Protein AF-A0A7S2BY71-F1 (afdb_monomer)

Foldseek 3Di:
DDDPPPPPDDDQDCVLVVVLVVLVVVVVPDDLDDPVVLVVVLCCVVPVVVPLCVQWPDDPPDDDDPPTDGDPVVSVCSSVVSSVVSRVVSNCCSVVPVCVPPDVSVVVSLQSLQLSQHKDWDDPDLFWDKIFQRHHQDPDSPDDPVVSVVSVVCVVVVVTFASDPDRPDVDRMDIGTHDPVVRVD

Organism: NCBI:txid156173

Solvent-accessible surface area (backbone atoms only — not comparable to full-atom values): 10928 Å² total; per-residue (Å²): 135,83,76,82,72,76,79,70,80,75,82,79,67,64,63,50,57,55,50,53,51,51,54,50,52,55,56,72,70,59,65,81,64,60,65,66,63,48,52,52,50,42,47,41,46,36,65,74,64,46,54,56,60,75,24,42,77,60,62,95,90,56,79,85,56,98,83,58,61,62,41,66,69,52,43,48,49,51,53,53,48,44,49,50,51,52,51,48,52,45,41,49,47,36,59,68,45,44,41,70,74,77,52,53,67,66,59,54,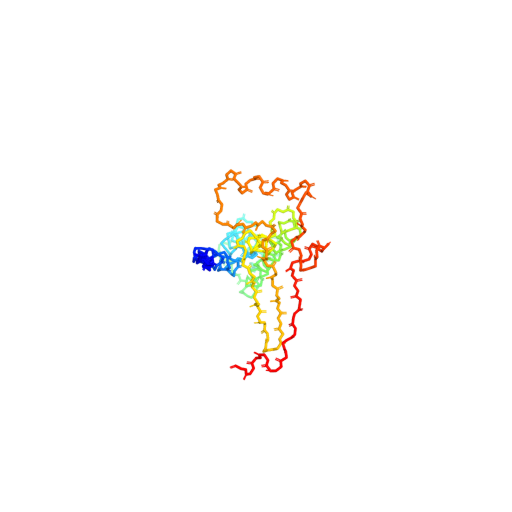50,49,53,47,24,19,57,52,50,41,65,47,80,47,68,83,47,96,44,34,33,40,36,39,49,4,55,45,78,55,98,68,56,95,62,56,71,73,53,48,52,53,52,52,50,39,52,74,73,59,79,50,72,42,55,15,91,48,74,88,31,79,57,35,74,41,83,43,74,55,55,66,79,74,70,78,108

Sequence (185 aa):
EDRDESKGELPVSVWRTIFVANEWVKLQESRTISTELNLIFVLFLLEGVDVIHQAALVPHGGEPGDEVPYHKVLRFALAAGLLLATSLAQWLFMWGFWQRYYRDRVWQFVDLLAVTNISCLLLEERYYGFYLHGRSVHDHADNDMAQLNKHLEKESEGTTARRGFTPDSHIQTYEVHLARKVRDK

Mean predicted aligned error: 8.94 Å

Secondary structure (DSSP, 8-state):
-------PPPPPPHHHHHHHHHHHHHHHT--SS-HHHHHHHHHIIIIIS-GGGGGB-PPTT----TTPPB-HHHHHHHHHHHHHHHHHHHHHHIIIIIIIII--HHHHHHHHHHHHT--EEEEEETTEEEEE----SSS-SS--HHHHHHHHHHHHTT-S--SSSSTT----EEEEE--HHHH--

pLDDT: mean 86.67, std 11.13, range [39.28, 95.88]

Structure (mmCIF, N/CA/C/O backbone):
data_AF-A0A7S2BY71-F1
#
_entry.id   AF-A0A7S2BY71-F1
#
loop_
_atom_site.group_PDB
_atom_site.id
_atom_site.type_symbol
_atom_site.label_atom_id
_atom_site.label_alt_id
_atom_site.label_comp_id
_atom_site.label_asym_id
_atom_site.label_entity_id
_atom_site.label_seq_id
_atom_site.pdbx_PDB_ins_code
_atom_site.Cartn_x
_atom_site.Cartn_y
_atom_site.Cartn_z
_atom_site.occupancy
_atom_site.B_iso_or_equiv
_atom_site.auth_seq_id
_atom_site.auth_comp_id
_atom_site.auth_asym_id
_atom_site.auth_atom_id
_atom_site.pdbx_PDB_model_num
ATOM 1 N N . GLU A 1 1 ? -37.548 2.216 48.753 1.00 39.28 1 GLU A N 1
ATOM 2 C CA . GLU A 1 1 ? -37.757 1.897 47.328 1.00 39.28 1 GLU A CA 1
ATOM 3 C C . GLU A 1 1 ? -36.638 2.556 46.545 1.00 39.28 1 GLU A C 1
ATOM 5 O O . GLU A 1 1 ? -36.784 3.681 46.079 1.00 39.28 1 GLU A O 1
ATOM 10 N N . ASP A 1 2 ? -35.489 1.886 46.504 1.00 41.69 2 ASP A N 1
ATOM 11 C CA . ASP A 1 2 ? -34.363 2.301 45.672 1.00 41.69 2 ASP A CA 1
ATOM 12 C C . ASP A 1 2 ? -34.696 1.908 44.234 1.00 41.69 2 ASP A C 1
ATOM 14 O O . ASP A 1 2 ? -34.911 0.734 43.932 1.00 41.69 2 ASP A O 1
ATOM 18 N N . ARG A 1 3 ? -34.845 2.907 43.362 1.00 46.62 3 ARG A N 1
ATOM 19 C CA . ARG A 1 3 ? -35.038 2.676 41.931 1.00 46.62 3 ARG A CA 1
ATOM 20 C C . ARG A 1 3 ? -33.702 2.232 41.359 1.00 46.62 3 ARG A C 1
ATOM 22 O O . ARG A 1 3 ? -32.766 3.024 41.315 1.00 46.62 3 ARG A O 1
ATOM 29 N N . ASP A 1 4 ? -33.653 0.986 40.904 1.00 49.03 4 ASP A N 1
ATOM 30 C CA . ASP A 1 4 ? -32.686 0.521 39.915 1.00 49.03 4 ASP A CA 1
ATOM 31 C C . ASP A 1 4 ? -32.795 1.422 38.674 1.00 49.03 4 ASP A C 1
ATOM 33 O O . ASP A 1 4 ? -33.627 1.215 37.788 1.00 49.03 4 ASP A O 1
ATOM 37 N N . GLU A 1 5 ? -31.971 2.467 38.615 1.00 53.53 5 GLU A N 1
ATOM 38 C CA . GLU A 1 5 ? -31.640 3.116 37.355 1.00 53.53 5 GLU A CA 1
ATOM 39 C C . GLU A 1 5 ? -30.855 2.093 36.536 1.00 53.53 5 GLU A C 1
ATOM 41 O O . GLU A 1 5 ? -29.653 1.899 36.724 1.00 53.53 5 GLU A O 1
ATOM 46 N N . SER A 1 6 ? -31.548 1.403 35.628 1.00 52.16 6 SER A N 1
ATOM 47 C CA . SER A 1 6 ? -30.904 0.656 34.557 1.00 52.16 6 SER A CA 1
ATOM 48 C C . SER A 1 6 ? -29.940 1.615 33.860 1.00 52.16 6 SER A C 1
ATOM 50 O O . SER A 1 6 ? -30.389 2.506 33.134 1.00 52.16 6 SER A O 1
ATOM 52 N N . LYS A 1 7 ? -28.633 1.485 34.126 1.00 52.88 7 LYS A N 1
ATOM 53 C CA . LYS A 1 7 ? -27.577 2.216 33.420 1.00 52.88 7 LYS A CA 1
ATOM 54 C C . LYS A 1 7 ? -27.734 1.908 31.936 1.00 52.88 7 LYS A C 1
ATOM 56 O O . LYS A 1 7 ? -27.267 0.875 31.467 1.00 52.88 7 LYS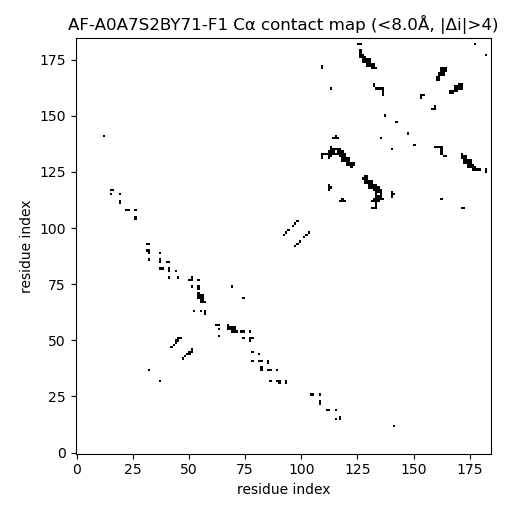 A O 1
ATOM 61 N N . GLY A 1 8 ? -28.460 2.765 31.224 1.00 57.72 8 GLY A N 1
ATOM 62 C CA . GLY A 1 8 ? -28.608 2.664 29.784 1.00 57.72 8 GLY A CA 1
ATOM 63 C C . GLY A 1 8 ? -27.217 2.745 29.179 1.00 57.72 8 GLY A C 1
ATOM 64 O O . GLY A 1 8 ? -26.473 3.681 29.475 1.00 57.72 8 GLY A O 1
ATOM 65 N N . GLU A 1 9 ? -26.842 1.739 28.394 1.00 64.31 9 GLU A N 1
ATOM 66 C CA . GLU A 1 9 ? -25.589 1.766 27.652 1.00 64.31 9 GLU A CA 1
ATOM 67 C C . GLU A 1 9 ? -25.573 3.038 26.797 1.00 64.31 9 GLU A C 1
ATOM 69 O O . GLU A 1 9 ? -26.481 3.283 25.997 1.00 64.31 9 GLU A O 1
ATOM 74 N N . LEU A 1 10 ? -24.573 3.894 27.022 1.00 70.19 10 LEU A N 1
ATOM 75 C CA . LEU A 1 10 ? -24.423 5.118 26.247 1.00 70.19 10 LEU A CA 1
ATOM 76 C C . LEU A 1 10 ? -24.218 4.745 24.769 1.00 70.19 10 LEU A C 1
ATOM 78 O O . LEU A 1 10 ? -23.474 3.805 24.472 1.00 70.19 10 LEU A O 1
ATOM 82 N N . PRO A 1 11 ? -24.856 5.463 23.831 1.00 76.94 11 PRO A N 1
ATOM 83 C CA . PRO A 1 11 ? -24.769 5.132 22.418 1.00 76.94 11 PRO A CA 1
ATOM 84 C C . PRO A 1 11 ? -23.323 5.237 21.916 1.00 76.94 11 PRO A C 1
ATOM 86 O O . PRO A 1 11 ? -22.607 6.199 22.195 1.00 76.94 11 PRO A O 1
ATOM 89 N N . VAL A 1 12 ? -22.900 4.236 21.145 1.00 79.56 12 VAL A N 1
ATOM 90 C CA . VAL A 1 12 ? -21.579 4.178 20.506 1.00 79.56 12 VAL A CA 1
ATOM 91 C C . VAL A 1 12 ? -21.455 5.315 19.486 1.00 79.56 12 VAL A C 1
ATOM 93 O O . VAL A 1 12 ? -22.309 5.479 18.616 1.00 79.56 12 VAL A O 1
ATOM 96 N N . SER A 1 13 ? -20.370 6.088 19.572 1.00 85.44 13 SER A N 1
ATOM 97 C CA . SER A 1 13 ? -20.074 7.174 18.633 1.00 85.44 13 SER A CA 1
ATOM 98 C C . SER A 1 13 ? -19.980 6.668 17.188 1.00 85.44 13 SER A C 1
ATOM 100 O O . SER A 1 13 ? -19.121 5.851 16.846 1.00 85.44 13 SER A O 1
ATOM 102 N N . VAL A 1 14 ? -20.835 7.204 16.310 1.00 90.31 14 VAL A N 1
ATOM 103 C CA . VAL A 1 14 ? -20.850 6.896 14.866 1.00 90.31 14 VAL A CA 1
ATOM 104 C C . VAL A 1 14 ? -19.532 7.293 14.190 1.00 90.31 14 VAL A C 1
ATOM 106 O O . VAL A 1 14 ? -19.104 6.649 13.230 1.00 90.31 14 VAL A O 1
ATOM 109 N N . TRP A 1 15 ? -18.841 8.308 14.722 1.00 90.56 15 TRP A N 1
ATOM 110 C CA . TRP A 1 15 ? -17.575 8.805 14.181 1.00 90.56 15 TRP A CA 1
ATOM 111 C C . TRP A 1 15 ? -16.493 7.736 14.105 1.00 90.56 15 TRP A C 1
ATOM 113 O O . TRP A 1 15 ? -15.740 7.717 13.135 1.00 90.56 15 TRP A O 1
ATOM 123 N N . ARG A 1 16 ? -16.459 6.805 15.064 1.00 92.06 16 ARG A N 1
ATOM 124 C CA . ARG A 1 16 ? -15.509 5.686 15.053 1.00 92.06 16 ARG A CA 1
ATOM 125 C C . ARG A 1 16 ? -15.686 4.824 13.805 1.00 92.06 16 ARG A C 1
ATOM 127 O O . ARG A 1 16 ? -14.711 4.493 13.138 1.00 92.06 16 ARG A O 1
ATOM 134 N N . THR A 1 17 ? -16.935 4.546 13.433 1.00 93.00 17 THR A N 1
ATOM 135 C CA . THR A 1 17 ? -17.259 3.750 12.239 1.00 93.00 17 THR A CA 1
ATOM 136 C C . THR A 1 17 ? -16.922 4.504 10.957 1.00 93.00 17 THR A C 1
ATOM 138 O O . THR A 1 17 ? -16.303 3.933 10.064 1.00 93.00 17 THR A O 1
ATOM 141 N N . ILE A 1 18 ? -17.275 5.792 10.869 1.00 94.81 18 ILE A N 1
ATOM 142 C CA . ILE A 1 18 ? -16.950 6.629 9.701 1.00 94.81 18 ILE A CA 1
ATOM 143 C C . ILE A 1 18 ? -15.431 6.723 9.510 1.00 94.81 18 ILE A C 1
ATOM 145 O O . ILE A 1 18 ? -14.939 6.620 8.387 1.00 94.81 18 ILE A O 1
ATOM 149 N N . PHE A 1 19 ? -14.681 6.885 10.600 1.00 93.75 19 PHE A N 1
ATOM 150 C CA . PHE A 1 19 ? -13.228 6.979 10.560 1.00 93.75 19 PHE A CA 1
ATOM 151 C C . PHE A 1 19 ? -12.579 5.674 10.090 1.00 93.75 19 PHE A C 1
ATOM 153 O O . PHE A 1 19 ? -11.778 5.693 9.157 1.00 93.75 19 PHE A O 1
ATOM 160 N N . VAL A 1 20 ? -12.986 4.536 10.662 1.00 95.00 20 VAL A N 1
ATOM 161 C CA . VAL A 1 20 ? -12.524 3.212 10.221 1.00 95.00 20 VAL A CA 1
ATOM 162 C C . VAL A 1 20 ? -12.878 2.961 8.756 1.00 95.00 20 VAL A C 1
ATOM 164 O O . VAL A 1 20 ? -12.034 2.489 7.999 1.00 95.00 20 VAL A O 1
ATOM 167 N N . ALA A 1 21 ? -14.090 3.316 8.322 1.00 94.88 21 ALA A N 1
ATOM 168 C CA . ALA A 1 21 ? -14.504 3.162 6.930 1.00 94.88 21 ALA A CA 1
ATOM 169 C C . ALA A 1 21 ? -13.646 4.008 5.973 1.00 94.88 21 ALA A C 1
ATOM 171 O O . ALA A 1 21 ? -13.266 3.537 4.904 1.00 94.88 21 ALA A O 1
ATOM 172 N N . ASN A 1 22 ? -13.294 5.234 6.363 1.00 95.38 22 ASN A N 1
ATOM 173 C CA . ASN A 1 22 ? -12.406 6.093 5.582 1.00 95.38 22 ASN A CA 1
ATOM 174 C C . ASN A 1 22 ? -10.995 5.495 5.452 1.00 95.38 22 ASN A C 1
ATOM 176 O O . ASN A 1 22 ? -10.443 5.431 4.356 1.00 95.38 22 ASN A O 1
ATOM 180 N N . GLU A 1 23 ? -10.415 5.015 6.554 1.00 94.88 23 GLU A N 1
ATOM 181 C CA . GLU A 1 23 ? -9.094 4.374 6.524 1.00 94.88 23 GLU A CA 1
ATOM 182 C C . GLU A 1 23 ? -9.104 3.060 5.737 1.00 94.88 23 GLU A C 1
ATOM 184 O O . GLU A 1 23 ? -8.143 2.750 5.032 1.00 94.88 23 GLU A O 1
ATOM 189 N N . TRP A 1 24 ? -10.222 2.334 5.757 1.00 94.00 24 TRP A N 1
ATOM 190 C CA . TRP A 1 24 ? -10.423 1.167 4.907 1.00 94.00 24 TRP A CA 1
ATOM 191 C C . TRP A 1 24 ? -10.409 1.523 3.413 1.00 94.00 24 TRP A C 1
ATOM 193 O O . TRP A 1 24 ? -9.706 0.879 2.636 1.00 94.00 24 TRP A O 1
ATOM 203 N N . VAL A 1 25 ? -11.109 2.585 3.000 1.00 94.25 25 VAL A N 1
ATOM 204 C CA . VAL A 1 25 ? -11.079 3.064 1.604 1.00 94.25 25 VAL A CA 1
ATOM 205 C C . VAL A 1 25 ? -9.658 3.460 1.191 1.00 94.25 25 VAL A C 1
ATOM 207 O O . VAL A 1 25 ? -9.174 3.028 0.146 1.00 94.25 25 VAL A O 1
ATOM 210 N N . LYS A 1 26 ? -8.928 4.188 2.045 1.00 93.12 26 LYS A N 1
ATOM 211 C CA . LYS A 1 26 ? -7.520 4.545 1.786 1.00 93.12 26 LYS A CA 1
ATOM 212 C C . LYS A 1 26 ? -6.607 3.325 1.665 1.00 93.12 26 LYS A C 1
ATOM 214 O O . LYS A 1 26 ? -5.613 3.368 0.932 1.00 93.12 26 LYS A O 1
ATOM 219 N N . LEU A 1 27 ? -6.901 2.252 2.400 1.00 91.75 27 LEU A N 1
ATOM 220 C CA . LEU A 1 27 ? -6.176 0.992 2.290 1.00 91.75 27 LEU A CA 1
ATOM 221 C C . LEU A 1 27 ? -6.453 0.319 0.938 1.00 91.75 27 LEU A C 1
ATOM 223 O O . LEU A 1 27 ? -5.508 -0.131 0.294 1.00 91.75 27 LEU A O 1
ATOM 227 N N . GLN A 1 28 ? -7.702 0.321 0.463 1.00 90.38 28 GLN A N 1
ATOM 228 C CA . GLN A 1 28 ? -8.068 -0.226 -0.851 1.00 90.38 28 GLN A CA 1
ATOM 229 C C . GLN A 1 28 ? -7.443 0.548 -2.017 1.00 90.38 28 GLN A C 1
ATOM 231 O O . GLN A 1 28 ? -6.988 -0.050 -2.989 1.00 90.38 28 GLN A O 1
ATOM 236 N N . GLU A 1 29 ? -7.372 1.874 -1.916 1.00 88.88 29 GLU A N 1
ATOM 237 C CA . GLU A 1 29 ? -6.758 2.728 -2.940 1.00 88.88 29 GLU A CA 1
ATOM 238 C C . GLU A 1 29 ? -5.223 2.716 -2.896 1.00 88.88 29 GLU A C 1
ATOM 240 O O . GLU A 1 29 ? -4.553 3.301 -3.754 1.00 88.88 29 GLU A O 1
ATOM 245 N N . SER A 1 30 ? -4.630 2.045 -1.904 1.00 86.19 30 SER A N 1
ATOM 246 C CA . SER A 1 30 ? -3.184 1.990 -1.777 1.00 86.19 30 SER A CA 1
ATOM 247 C C . SER A 1 30 ? -2.545 1.175 -2.898 1.00 86.19 30 SER A C 1
ATOM 249 O O . SER A 1 30 ? -2.729 -0.032 -3.024 1.00 86.19 30 SER A O 1
ATOM 251 N N . ARG A 1 31 ? -1.732 1.847 -3.714 1.00 85.94 31 ARG A N 1
ATOM 252 C CA . ARG A 1 31 ? -0.923 1.199 -4.748 1.00 85.94 31 ARG A CA 1
ATOM 253 C C . ARG A 1 31 ? 0.506 1.016 -4.263 1.00 85.94 31 ARG A C 1
ATOM 255 O O . ARG A 1 31 ? 1.095 1.923 -3.674 1.00 85.94 31 ARG A O 1
ATOM 262 N N . THR A 1 32 ? 1.078 -0.150 -4.549 1.00 84.62 32 THR A N 1
ATOM 263 C CA . THR A 1 32 ? 2.509 -0.408 -4.337 1.00 84.62 32 THR A CA 1
ATOM 264 C C . THR A 1 32 ? 3.353 0.362 -5.350 1.00 84.62 32 THR A C 1
ATOM 266 O O . THR A 1 32 ? 4.410 0.875 -5.006 1.00 84.62 32 THR A O 1
ATOM 269 N N . ILE A 1 33 ? 2.871 0.482 -6.588 1.00 87.31 33 ILE A N 1
ATOM 270 C CA . ILE A 1 33 ? 3.569 1.134 -7.698 1.00 87.31 33 ILE A CA 1
ATOM 271 C C . ILE A 1 33 ? 2.872 2.469 -7.991 1.00 87.31 33 ILE A C 1
ATOM 273 O O . ILE A 1 33 ? 1.672 2.495 -8.263 1.00 87.31 33 ILE A O 1
ATOM 277 N N . SER A 1 34 ? 3.617 3.575 -7.939 1.00 91.19 34 SER A N 1
ATOM 278 C CA . SER A 1 34 ? 3.161 4.878 -8.449 1.00 91.19 34 SER A CA 1
ATOM 279 C C . SER A 1 34 ? 3.343 4.903 -9.958 1.00 91.19 34 SER A C 1
ATOM 281 O O . SER A 1 34 ? 4.464 4.794 -10.455 1.00 91.19 34 SER A O 1
ATOM 283 N N . THR A 1 35 ? 2.232 5.043 -10.677 1.00 90.75 35 THR A N 1
ATOM 284 C CA . THR A 1 35 ? 2.213 5.062 -12.141 1.00 90.75 35 THR A CA 1
ATOM 285 C C . THR A 1 35 ? 2.926 6.296 -12.688 1.00 90.75 35 THR A C 1
ATOM 287 O O . THR A 1 35 ? 3.651 6.202 -13.670 1.00 90.75 35 THR A O 1
ATOM 290 N N . GLU A 1 36 ? 2.776 7.441 -12.029 1.00 93.62 36 GLU A N 1
ATOM 291 C CA . GLU A 1 36 ? 3.340 8.721 -12.451 1.00 93.62 36 GLU A CA 1
ATOM 292 C C . GLU A 1 36 ? 4.870 8.682 -12.420 1.00 93.62 36 GLU A C 1
ATOM 294 O O . GLU A 1 36 ? 5.521 8.980 -13.421 1.00 93.62 36 GLU A O 1
ATOM 299 N N . LEU A 1 37 ? 5.447 8.244 -11.294 1.00 91.75 37 LEU A N 1
ATOM 300 C CA . LEU A 1 37 ? 6.899 8.122 -11.153 1.00 91.75 37 LEU A CA 1
ATOM 301 C C . LEU A 1 37 ? 7.469 7.080 -12.110 1.00 91.75 37 LEU A C 1
ATOM 303 O O . LEU A 1 37 ? 8.538 7.287 -12.681 1.00 91.75 37 LEU A O 1
ATOM 307 N N . ASN A 1 38 ? 6.743 5.980 -12.306 1.00 94.50 38 ASN A N 1
ATOM 308 C CA . ASN A 1 38 ? 7.168 4.929 -13.211 1.00 94.50 38 ASN A CA 1
ATOM 309 C C . ASN A 1 38 ? 7.253 5.432 -14.660 1.00 94.50 38 ASN A C 1
ATOM 311 O O . ASN A 1 38 ? 8.276 5.243 -15.314 1.00 94.50 38 ASN A O 1
ATOM 315 N N . LEU A 1 39 ? 6.226 6.148 -15.130 1.00 94.62 39 LEU A N 1
ATOM 316 C CA . LEU A 1 39 ? 6.198 6.723 -16.476 1.00 94.62 39 LEU A CA 1
ATOM 317 C C . LEU A 1 39 ? 7.283 7.784 -16.681 1.00 94.62 39 LEU A C 1
ATOM 319 O O . LEU A 1 39 ? 7.953 7.764 -17.712 1.00 94.62 39 LEU A O 1
ATOM 323 N N . ILE A 1 40 ? 7.497 8.674 -15.705 1.00 95.88 40 ILE A N 1
ATOM 324 C CA . ILE A 1 40 ? 8.572 9.679 -15.767 1.00 95.88 40 ILE A CA 1
ATOM 325 C C . ILE A 1 40 ? 9.937 8.992 -15.870 1.00 95.88 40 ILE A C 1
ATOM 327 O O . ILE A 1 40 ? 10.766 9.383 -16.689 1.00 95.88 40 ILE A O 1
ATOM 331 N N . PHE A 1 41 ? 10.167 7.945 -15.076 1.00 95.00 41 PHE A N 1
ATOM 332 C CA . PHE A 1 41 ? 11.437 7.229 -15.078 1.00 95.00 41 PHE A CA 1
ATOM 333 C C . PHE A 1 41 ? 11.665 6.444 -16.377 1.00 95.00 41 PHE A C 1
ATOM 335 O O . PHE A 1 41 ? 12.765 6.458 -16.921 1.00 95.00 41 PHE A O 1
ATOM 342 N N . VAL A 1 42 ? 10.625 5.812 -16.929 1.00 95.50 42 VAL A N 1
ATOM 343 C CA . VAL A 1 42 ? 10.702 5.141 -18.238 1.00 95.50 42 VAL A CA 1
ATOM 344 C C . VAL A 1 42 ? 10.979 6.142 -19.356 1.00 95.50 42 VAL A C 1
ATOM 346 O O . VAL A 1 42 ? 11.817 5.867 -20.211 1.00 95.50 42 VAL A O 1
ATOM 349 N N . LEU A 1 43 ? 10.328 7.308 -19.340 1.00 94.69 43 LEU A N 1
ATOM 350 C CA . LEU A 1 43 ? 10.590 8.374 -20.306 1.00 94.69 43 LEU A CA 1
ATOM 351 C C . LEU A 1 43 ? 12.036 8.872 -20.204 1.00 94.69 43 LEU A C 1
ATOM 353 O O . LEU A 1 43 ? 12.703 9.017 -21.223 1.00 94.69 43 LEU A O 1
ATOM 357 N N . PHE A 1 44 ? 12.539 9.066 -18.982 1.00 95.56 44 PHE A N 1
ATOM 358 C CA . PHE A 1 44 ? 13.934 9.427 -18.743 1.00 95.56 44 PHE A CA 1
ATOM 359 C C . PHE A 1 44 ? 14.909 8.377 -19.291 1.00 95.56 44 PHE A C 1
ATOM 361 O O . PHE A 1 44 ? 15.896 8.740 -19.915 1.00 95.56 44 PHE A O 1
ATOM 368 N N . LEU A 1 45 ? 14.641 7.081 -19.114 1.00 94.75 45 LEU A N 1
ATOM 369 C CA . LEU A 1 45 ? 15.506 6.032 -19.663 1.00 94.75 45 LEU A CA 1
ATOM 370 C C . LEU A 1 45 ? 15.438 5.951 -21.192 1.00 94.75 45 LEU A C 1
ATOM 372 O O . LEU A 1 45 ? 16.454 5.717 -21.838 1.00 94.75 45 LEU A O 1
ATOM 376 N N . LEU A 1 46 ? 14.252 6.122 -21.776 1.00 91.94 46 LEU A N 1
ATOM 377 C CA . LEU A 1 46 ? 14.079 6.048 -23.225 1.00 91.94 46 LEU A CA 1
ATOM 378 C C . LEU A 1 46 ? 14.727 7.231 -23.944 1.00 91.94 46 LEU A C 1
ATOM 380 O O . LEU A 1 46 ? 15.470 7.000 -24.894 1.00 91.94 46 LEU A O 1
ATOM 384 N N . GLU A 1 47 ? 14.446 8.452 -23.487 1.00 90.31 47 GLU A N 1
ATOM 385 C CA . GLU A 1 47 ? 14.852 9.695 -24.152 1.00 90.31 47 GLU A CA 1
ATOM 386 C C . GLU A 1 47 ? 16.076 10.337 -23.492 1.00 90.31 47 GLU A C 1
ATOM 388 O O . GLU A 1 47 ? 16.996 10.763 -24.166 1.00 90.31 47 GLU A O 1
ATOM 393 N N . GLY A 1 48 ? 16.131 10.386 -22.161 1.00 91.00 48 GLY A N 1
ATOM 394 C CA . GLY A 1 48 ? 17.247 11.017 -21.445 1.00 91.00 48 GLY A CA 1
ATOM 395 C C . GLY A 1 48 ? 18.548 10.206 -21.463 1.00 91.00 48 GLY A C 1
ATOM 396 O O . GLY A 1 48 ? 19.620 10.784 -21.313 1.00 91.00 48 GLY A O 1
ATOM 397 N N . VAL A 1 49 ? 18.462 8.880 -21.627 1.00 92.06 49 VAL A N 1
ATOM 398 C CA . VAL A 1 49 ? 19.616 7.961 -21.762 1.00 92.06 49 VAL A CA 1
ATOM 399 C C . VAL A 1 49 ? 19.716 7.399 -23.187 1.00 92.06 49 VAL A C 1
ATOM 401 O O . VAL A 1 49 ? 20.531 6.521 -23.459 1.00 92.06 49 VAL A O 1
ATOM 404 N N . ASP A 1 50 ? 18.878 7.880 -24.109 1.00 88.56 50 ASP A N 1
ATOM 405 C CA . ASP A 1 50 ? 18.908 7.507 -25.524 1.00 88.56 50 ASP A CA 1
ATOM 406 C C . ASP A 1 50 ? 18.731 6.003 -25.810 1.00 88.56 50 ASP A C 1
ATOM 408 O O . ASP A 1 50 ? 19.084 5.517 -26.888 1.00 88.56 50 ASP A O 1
ATOM 412 N N . VAL A 1 51 ? 18.132 5.230 -24.893 1.00 88.31 51 VAL A N 1
ATOM 413 C CA . VAL A 1 51 ? 17.918 3.781 -25.092 1.00 88.31 51 VAL A CA 1
ATOM 414 C C . VAL A 1 51 ? 17.016 3.509 -26.299 1.00 88.31 51 VAL A C 1
ATOM 416 O O . VAL A 1 51 ? 17.120 2.458 -26.934 1.00 88.31 51 VAL A O 1
ATOM 419 N N . ILE A 1 52 ? 16.170 4.470 -26.676 1.00 86.62 52 ILE A N 1
ATOM 420 C CA . ILE A 1 52 ? 15.338 4.384 -27.877 1.00 86.62 52 ILE A CA 1
ATOM 421 C C . ILE A 1 52 ? 16.158 4.228 -29.171 1.00 86.62 52 ILE A C 1
ATOM 423 O O . ILE A 1 52 ? 15.718 3.525 -30.086 1.00 86.62 52 ILE A O 1
ATOM 427 N N . HIS A 1 53 ? 17.374 4.785 -29.224 1.00 85.75 53 HIS A N 1
ATOM 428 C CA . HIS A 1 53 ? 18.268 4.715 -30.382 1.00 85.75 53 HIS A CA 1
ATOM 429 C C . HIS A 1 53 ? 18.783 3.297 -30.661 1.00 85.75 53 HIS A C 1
ATOM 431 O O . HIS A 1 53 ? 19.137 2.983 -31.794 1.00 85.75 53 HIS A O 1
ATOM 437 N N . GLN A 1 54 ? 18.712 2.385 -29.684 1.00 85.06 54 GLN A N 1
ATOM 438 C CA . GLN A 1 54 ? 19.041 0.965 -29.881 1.00 85.06 54 GLN A CA 1
ATOM 439 C C . GLN A 1 54 ? 18.069 0.249 -30.834 1.00 85.06 54 GLN A C 1
ATOM 441 O O . GLN A 1 54 ? 18.374 -0.827 -31.342 1.00 85.06 54 GLN A O 1
ATOM 446 N N . ALA A 1 55 ? 16.889 0.825 -31.088 1.00 86.44 55 ALA A N 1
ATOM 447 C CA . ALA A 1 55 ? 15.953 0.312 -32.085 1.00 86.44 55 ALA A CA 1
ATOM 448 C C . ALA A 1 55 ? 16.185 0.874 -33.500 1.00 86.44 55 ALA A C 1
ATOM 450 O O . ALA A 1 55 ? 15.421 0.529 -34.410 1.00 86.44 55 ALA A O 1
ATOM 451 N N . ALA A 1 56 ? 17.166 1.762 -33.692 1.00 85.06 56 ALA A N 1
ATOM 452 C CA . ALA A 1 56 ? 17.481 2.326 -34.998 1.00 85.06 56 ALA A CA 1
ATOM 453 C C . ALA A 1 56 ? 18.112 1.257 -35.903 1.00 85.06 56 ALA A C 1
ATOM 455 O O . ALA A 1 56 ? 18.936 0.452 -35.470 1.00 85.06 56 ALA A O 1
ATOM 456 N N . LEU A 1 57 ? 17.724 1.239 -37.178 1.00 81.81 57 LEU A N 1
ATOM 457 C CA . LEU A 1 57 ? 18.256 0.303 -38.171 1.00 81.81 57 LEU A CA 1
ATOM 458 C C . LEU A 1 57 ? 19.617 0.785 -38.706 1.00 81.81 57 LEU A C 1
ATOM 460 O O . LEU A 1 57 ? 19.766 1.031 -39.901 1.00 81.81 57 LEU A O 1
ATOM 464 N N . VAL A 1 58 ? 20.601 0.947 -37.816 1.00 78.06 58 VAL A N 1
ATOM 465 C CA . VAL A 1 58 ? 21.957 1.399 -38.166 1.00 78.06 58 VAL A CA 1
ATOM 466 C C . VAL A 1 58 ? 22.933 0.214 -38.152 1.00 78.06 58 VAL A C 1
ATOM 468 O O . VAL A 1 58 ? 22.877 -0.614 -37.239 1.00 78.06 58 VAL A O 1
ATOM 471 N N . PRO A 1 59 ? 23.845 0.097 -39.137 1.00 70.56 59 PRO A N 1
ATOM 472 C CA . PRO A 1 59 ? 24.952 -0.855 -39.079 1.00 70.56 59 PRO A CA 1
ATOM 473 C C . PRO A 1 59 ? 25.853 -0.595 -37.863 1.00 70.56 59 PRO A C 1
ATOM 475 O O . PRO A 1 59 ? 26.022 0.547 -37.440 1.00 70.56 59 PRO A O 1
ATOM 478 N N . HIS A 1 60 ? 26.471 -1.642 -37.313 1.00 62.53 60 HIS A N 1
ATOM 479 C CA . HIS A 1 60 ? 27.330 -1.520 -36.132 1.00 62.53 60 HIS A CA 1
ATOM 480 C C . HIS A 1 60 ? 28.445 -0.475 -36.346 1.00 62.53 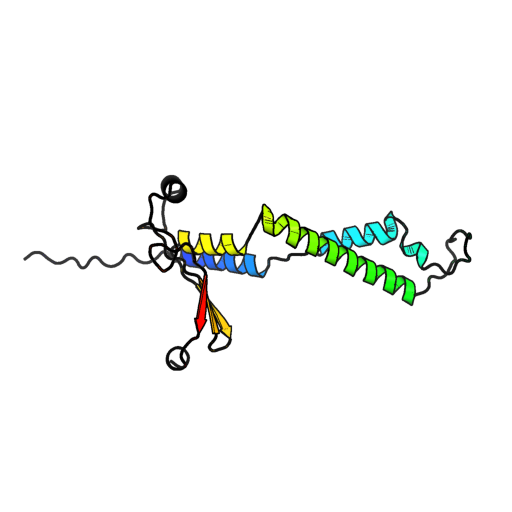60 HIS A C 1
ATOM 482 O O . HIS A 1 60 ? 29.266 -0.629 -37.250 1.00 62.53 60 HIS A O 1
ATOM 488 N N . GLY A 1 61 ? 28.461 0.579 -35.520 1.00 63.25 61 GLY A N 1
ATOM 489 C CA . GLY A 1 61 ? 29.429 1.681 -35.595 1.00 63.25 61 GLY A CA 1
ATOM 490 C C . GLY A 1 61 ? 28.994 2.905 -36.415 1.00 63.25 61 GLY A C 1
ATOM 491 O O . GLY A 1 61 ? 29.770 3.850 -36.511 1.00 63.25 61 GLY A O 1
ATOM 492 N N . GLY A 1 62 ? 27.789 2.914 -36.996 1.00 64.38 62 GLY A N 1
ATOM 493 C CA . GLY A 1 62 ? 27.199 4.121 -37.584 1.00 64.38 62 GLY A CA 1
ATOM 494 C C . GLY A 1 62 ? 26.471 4.969 -36.539 1.00 64.38 62 GLY A C 1
ATOM 495 O O . GLY A 1 62 ? 25.861 4.428 -35.617 1.00 64.38 62 GLY A O 1
ATOM 496 N N . GLU A 1 63 ? 26.510 6.292 -36.687 1.00 64.19 63 GLU A N 1
ATOM 497 C CA . GLU A 1 63 ? 25.692 7.191 -35.869 1.00 64.19 63 GLU A CA 1
ATOM 498 C C . GLU A 1 63 ? 24.251 7.229 -36.409 1.00 64.19 63 GLU A C 1
ATOM 500 O O . GLU A 1 63 ? 24.054 7.333 -37.627 1.00 64.19 63 GLU A O 1
ATOM 505 N N . PRO A 1 64 ? 23.226 7.118 -35.546 1.00 63.16 64 PRO A N 1
ATOM 506 C CA . PRO A 1 64 ? 21.843 7.304 -35.959 1.00 63.16 64 PRO A CA 1
ATOM 507 C C . PRO A 1 64 ? 21.624 8.773 -36.345 1.00 63.16 64 PRO A C 1
ATOM 509 O O . PRO A 1 64 ? 21.572 9.646 -35.488 1.00 63.16 64 PRO A O 1
ATOM 512 N N . GLY A 1 65 ? 21.525 9.052 -37.645 1.00 64.56 65 GLY A N 1
ATOM 513 C CA . GLY A 1 65 ? 21.063 10.350 -38.143 1.00 64.56 65 GLY A CA 1
ATOM 514 C C . GLY A 1 65 ? 19.536 10.486 -38.072 1.00 64.56 65 GLY A C 1
ATOM 515 O O . GLY A 1 65 ? 18.824 9.486 -37.967 1.00 64.56 65 GLY A O 1
ATOM 516 N N . ASP A 1 66 ? 19.032 11.716 -38.216 1.00 62.34 66 ASP A N 1
ATOM 517 C CA . ASP A 1 66 ? 17.594 12.056 -38.156 1.00 62.34 66 ASP A CA 1
ATOM 518 C C . ASP A 1 66 ? 16.709 11.291 -39.167 1.00 62.34 66 ASP A C 1
ATOM 520 O O . ASP A 1 66 ? 15.500 11.167 -38.975 1.00 62.34 66 ASP A O 1
ATOM 524 N N . GLU A 1 67 ? 17.287 10.742 -40.240 1.00 69.44 67 GLU A N 1
ATOM 525 C CA . GLU A 1 67 ? 16.551 10.042 -41.305 1.00 69.44 67 GLU A CA 1
ATOM 526 C C . GLU A 1 67 ? 16.504 8.511 -41.145 1.00 69.44 67 GLU A C 1
ATOM 528 O O . GLU A 1 67 ? 15.959 7.812 -42.005 1.00 69.44 67 GLU A O 1
ATOM 533 N N . VAL A 1 68 ? 17.060 7.948 -40.066 1.00 73.81 68 VAL A N 1
ATOM 534 C CA . VAL A 1 68 ? 17.112 6.488 -39.910 1.00 73.81 68 VAL A CA 1
ATOM 535 C C . VAL A 1 68 ? 15.770 5.933 -39.406 1.00 73.81 68 VAL A C 1
ATOM 537 O O . VAL A 1 68 ? 15.299 6.303 -38.328 1.00 73.81 68 VAL A O 1
ATOM 540 N N . PRO A 1 69 ? 15.148 4.976 -40.122 1.00 82.19 69 PRO A N 1
ATOM 541 C CA . PRO A 1 69 ? 13.920 4.349 -39.659 1.00 82.19 69 PRO A CA 1
ATOM 542 C C . PRO A 1 69 ? 14.171 3.426 -38.457 1.00 82.19 69 PRO A C 1
ATOM 544 O O . PRO A 1 69 ? 15.093 2.610 -38.434 1.00 82.19 69 PRO A O 1
ATOM 547 N N . TYR A 1 70 ? 13.279 3.502 -37.470 1.00 85.62 70 TYR A N 1
ATOM 548 C CA . TYR A 1 70 ? 13.272 2.603 -36.316 1.00 85.62 70 TYR A CA 1
ATOM 549 C C . TYR A 1 70 ? 12.556 1.286 -36.616 1.00 85.62 70 TYR A C 1
ATOM 551 O O . TYR A 1 70 ? 11.474 1.262 -37.216 1.00 85.62 70 TYR A O 1
ATOM 559 N N . HIS A 1 71 ? 13.085 0.181 -36.090 1.00 89.69 71 HIS A N 1
ATOM 560 C CA . HIS A 1 71 ? 12.389 -1.098 -36.118 1.00 89.69 71 HIS A CA 1
ATOM 561 C C . HIS A 1 71 ? 11.215 -1.092 -35.126 1.00 89.69 71 HIS A C 1
ATOM 563 O O . HIS A 1 71 ? 11.399 -1.166 -33.909 1.00 89.69 71 HIS A O 1
ATOM 569 N N . LYS A 1 72 ? 9.980 -1.027 -35.642 1.00 89.25 72 LYS A N 1
ATOM 570 C CA . LYS A 1 72 ? 8.752 -0.829 -34.842 1.00 89.25 72 LYS A CA 1
ATOM 571 C C . LYS A 1 72 ? 8.574 -1.854 -33.718 1.00 89.25 72 LYS A C 1
ATOM 573 O O . LYS A 1 72 ? 8.238 -1.477 -32.599 1.00 89.25 72 LYS A O 1
ATOM 578 N N . VAL A 1 73 ? 8.828 -3.135 -33.999 1.00 92.88 73 VAL A N 1
ATOM 579 C CA . VAL A 1 73 ? 8.677 -4.213 -33.004 1.00 92.88 73 VAL A CA 1
ATOM 580 C C . VAL A 1 73 ? 9.737 -4.105 -31.911 1.00 92.88 73 VAL A C 1
ATOM 582 O O . VAL A 1 73 ? 9.424 -4.291 -30.741 1.00 92.88 73 VAL A O 1
ATOM 585 N N . LEU A 1 74 ? 10.974 -3.752 -32.274 1.00 91.00 74 LEU A N 1
ATOM 586 C CA . LEU A 1 74 ? 12.069 -3.632 -31.310 1.00 91.00 74 LEU A CA 1
ATOM 587 C C . LEU A 1 74 ? 11.864 -2.404 -30.421 1.00 91.00 74 LEU A C 1
ATOM 589 O O . LEU A 1 74 ? 12.005 -2.496 -29.209 1.00 91.00 74 LEU A O 1
ATOM 593 N N . ARG A 1 75 ? 11.426 -1.283 -31.005 1.00 90.50 75 ARG A N 1
ATOM 594 C CA . ARG A 1 75 ? 11.052 -0.078 -30.257 1.00 90.50 75 ARG A CA 1
ATOM 595 C C . ARG A 1 75 ? 9.937 -0.358 -29.249 1.00 90.50 75 ARG A C 1
ATOM 597 O O . ARG A 1 75 ? 10.038 0.058 -28.099 1.00 90.50 75 ARG A O 1
ATOM 604 N N . PHE A 1 76 ? 8.894 -1.082 -29.661 1.00 92.94 76 PHE A N 1
ATOM 605 C CA . PHE A 1 76 ? 7.828 -1.501 -28.751 1.00 92.94 76 PHE A CA 1
ATOM 606 C C . PHE A 1 76 ? 8.354 -2.429 -27.648 1.00 92.94 76 PHE A C 1
ATOM 608 O O . PHE A 1 76 ? 8.052 -2.210 -26.478 1.00 92.94 76 PHE A O 1
ATOM 615 N N . ALA A 1 77 ? 9.175 -3.421 -28.002 1.00 94.38 77 ALA A N 1
ATOM 616 C CA . ALA A 1 77 ? 9.755 -4.358 -27.046 1.00 94.38 77 ALA A CA 1
ATOM 617 C C . ALA A 1 77 ? 10.654 -3.661 -26.012 1.00 94.38 77 ALA A C 1
ATOM 619 O O . ALA A 1 77 ? 10.572 -3.990 -24.833 1.00 94.38 77 ALA A O 1
ATOM 620 N N . LEU A 1 78 ? 11.455 -2.671 -26.420 1.00 93.50 78 LEU A N 1
ATOM 621 C CA . LEU A 1 78 ? 12.274 -1.870 -25.507 1.00 93.50 78 LEU A CA 1
ATOM 622 C C . LEU A 1 78 ? 11.410 -1.031 -24.564 1.00 93.50 78 LEU A C 1
ATOM 624 O O . LEU A 1 78 ? 11.624 -1.069 -23.357 1.00 93.50 78 LEU A O 1
ATOM 628 N N . ALA A 1 79 ? 10.407 -0.319 -25.086 1.00 93.56 79 ALA A N 1
ATOM 629 C CA . ALA A 1 79 ? 9.528 0.507 -24.260 1.00 93.56 79 ALA A CA 1
ATOM 630 C C . ALA A 1 79 ? 8.721 -0.333 -23.254 1.00 93.56 79 ALA A C 1
ATOM 632 O O . ALA A 1 79 ? 8.698 -0.023 -22.064 1.00 93.56 79 ALA A O 1
ATOM 633 N N . ALA A 1 80 ? 8.103 -1.425 -23.712 1.00 95.38 80 ALA A N 1
ATOM 634 C CA . ALA A 1 80 ? 7.358 -2.339 -22.850 1.00 95.38 80 ALA A CA 1
ATOM 635 C C . ALA A 1 80 ? 8.279 -3.064 -21.856 1.00 95.38 80 ALA A C 1
ATOM 637 O O . ALA A 1 80 ? 7.942 -3.190 -20.681 1.00 95.38 80 ALA A O 1
ATOM 638 N N . GLY A 1 81 ? 9.459 -3.501 -22.304 1.00 95.75 81 GLY A N 1
ATOM 639 C CA . GLY A 1 81 ? 10.461 -4.152 -21.464 1.00 95.75 81 GLY A CA 1
ATOM 640 C C . GLY A 1 81 ? 10.969 -3.239 -20.353 1.00 95.75 81 GLY A C 1
ATOM 641 O O . GLY A 1 81 ? 11.019 -3.661 -19.201 1.00 95.75 81 GLY A O 1
ATOM 642 N N . LEU A 1 82 ? 11.267 -1.975 -20.668 1.00 95.19 82 LEU A N 1
ATOM 643 C CA . LEU A 1 82 ? 11.654 -0.975 -19.674 1.00 95.19 82 LEU A CA 1
ATOM 644 C C . LEU A 1 82 ? 10.519 -0.682 -18.698 1.00 95.19 82 LEU A C 1
ATOM 646 O O . LEU A 1 82 ? 10.766 -0.683 -17.499 1.00 95.19 82 LEU A O 1
ATOM 650 N N . LEU A 1 83 ? 9.284 -0.511 -19.175 1.00 95.38 83 LEU A N 1
ATOM 651 C CA . LEU A 1 83 ? 8.118 -0.310 -18.309 1.00 95.38 83 LEU A CA 1
ATOM 652 C C . LEU A 1 83 ? 7.937 -1.461 -17.307 1.00 95.38 83 LEU A C 1
ATOM 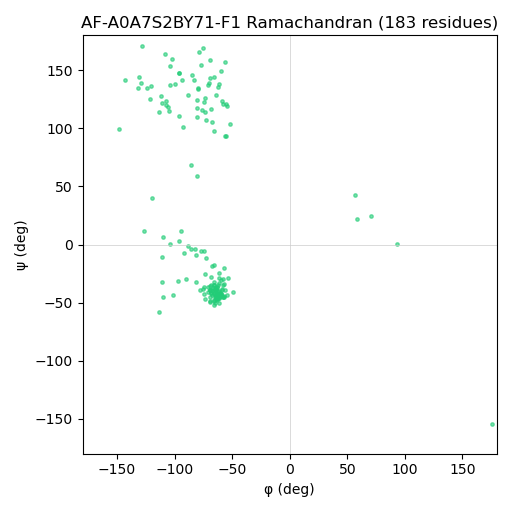654 O O . LEU A 1 83 ? 7.701 -1.231 -16.120 1.00 95.38 83 LEU A O 1
ATOM 658 N N . LEU A 1 84 ? 8.070 -2.706 -17.770 1.00 95.88 84 LEU A N 1
ATOM 659 C CA . LEU A 1 84 ? 7.991 -3.882 -16.904 1.00 95.88 84 LEU A CA 1
ATOM 660 C C . LEU A 1 84 ? 9.175 -3.949 -15.935 1.00 95.88 84 LEU A C 1
ATOM 662 O O . LEU A 1 84 ? 8.974 -4.212 -14.751 1.00 95.88 84 LEU A O 1
ATOM 666 N N . ALA A 1 85 ? 10.394 -3.679 -16.406 1.00 95.56 85 ALA A N 1
ATOM 667 C CA . ALA A 1 85 ? 11.599 -3.724 -15.585 1.00 95.56 85 ALA A CA 1
ATOM 668 C C . ALA A 1 85 ? 11.585 -2.663 -14.475 1.00 95.56 85 ALA A C 1
ATOM 670 O O . ALA A 1 85 ? 11.875 -2.978 -13.321 1.00 95.56 85 ALA A O 1
ATOM 671 N N . THR A 1 86 ? 11.202 -1.422 -14.785 1.00 95.12 86 THR A N 1
ATOM 672 C CA . THR A 1 86 ? 11.098 -0.340 -13.795 1.00 95.12 86 THR A CA 1
ATOM 673 C C . THR A 1 86 ? 9.966 -0.603 -12.808 1.00 95.12 86 THR A C 1
ATOM 675 O O . THR A 1 86 ? 10.139 -0.383 -11.610 1.00 95.12 86 THR A O 1
ATOM 678 N N . SER A 1 87 ? 8.829 -1.131 -13.274 1.00 95.50 87 SER A N 1
ATOM 679 C CA . SER A 1 87 ? 7.715 -1.543 -12.408 1.00 95.50 87 SER A CA 1
ATOM 680 C C . SER A 1 87 ? 8.122 -2.662 -11.453 1.00 95.50 87 SER A C 1
ATOM 682 O O . SER A 1 87 ? 7.819 -2.595 -10.262 1.00 95.50 87 SER A O 1
ATOM 684 N N . LEU A 1 88 ? 8.856 -3.663 -11.946 1.00 95.25 88 LEU A N 1
ATOM 685 C CA . LEU A 1 88 ? 9.385 -4.748 -11.127 1.00 95.25 88 LEU A CA 1
ATOM 686 C C . LEU A 1 88 ? 10.395 -4.230 -10.100 1.00 95.25 88 LEU A C 1
ATOM 688 O O . LEU A 1 88 ? 10.305 -4.585 -8.929 1.00 95.25 88 LEU A O 1
ATOM 692 N N . ALA A 1 89 ? 11.324 -3.364 -10.510 1.00 94.31 89 ALA A N 1
ATOM 693 C CA . ALA A 1 89 ? 12.300 -2.760 -9.607 1.00 94.31 89 ALA A CA 1
ATOM 694 C C . ALA A 1 89 ? 11.619 -1.937 -8.501 1.00 94.31 89 ALA A C 1
ATOM 696 O O . ALA A 1 89 ? 11.962 -2.071 -7.326 1.00 94.31 89 ALA A O 1
ATOM 697 N N . GLN A 1 90 ? 10.608 -1.139 -8.856 1.00 94.25 90 GLN A N 1
ATOM 698 C CA . GLN A 1 90 ? 9.813 -0.376 -7.897 1.00 94.25 90 GLN A CA 1
ATOM 699 C C . GLN A 1 90 ? 9.048 -1.295 -6.941 1.00 94.25 90 GLN A C 1
ATOM 701 O O . GLN A 1 90 ? 9.048 -1.060 -5.734 1.00 94.25 90 GLN A O 1
ATOM 706 N N . TRP A 1 91 ? 8.433 -2.364 -7.451 1.00 94.25 91 TRP A N 1
ATOM 707 C CA . TRP A 1 91 ? 7.757 -3.355 -6.619 1.00 94.25 91 TRP A CA 1
ATOM 708 C C . TRP A 1 91 ? 8.724 -4.044 -5.649 1.00 94.25 91 TRP A C 1
ATOM 710 O O . TRP A 1 91 ? 8.430 -4.109 -4.458 1.00 94.25 91 TRP A O 1
ATOM 720 N N . LEU A 1 92 ? 9.900 -4.477 -6.119 1.00 94.19 92 LEU A N 1
ATOM 721 C CA . LEU A 1 92 ? 10.938 -5.090 -5.284 1.00 94.19 92 LEU A CA 1
ATOM 722 C C . LEU A 1 92 ? 11.435 -4.135 -4.197 1.00 94.19 92 LEU A C 1
ATOM 724 O O . LEU A 1 92 ? 11.589 -4.549 -3.050 1.00 94.19 92 LEU A O 1
ATOM 728 N N . PHE A 1 93 ? 11.647 -2.858 -4.526 1.00 91.88 93 PHE A N 1
ATOM 729 C CA . PHE A 1 93 ? 12.021 -1.842 -3.543 1.00 91.88 93 PHE A CA 1
ATOM 730 C C . PHE A 1 93 ? 10.938 -1.670 -2.472 1.00 91.88 93 PHE A C 1
ATOM 732 O O . PHE A 1 93 ? 11.224 -1.657 -1.271 1.00 91.88 93 PHE A O 1
ATOM 739 N N . MET A 1 94 ? 9.679 -1.580 -2.899 1.00 90.81 94 MET A N 1
ATOM 740 C CA . MET A 1 94 ? 8.553 -1.405 -1.989 1.00 90.81 94 MET A CA 1
ATOM 741 C C . MET A 1 94 ? 8.348 -2.620 -1.086 1.00 90.81 94 MET A C 1
ATOM 743 O O . MET A 1 94 ? 8.134 -2.453 0.113 1.00 90.81 94 MET A O 1
ATOM 747 N N . TRP A 1 95 ? 8.449 -3.826 -1.639 1.00 88.69 95 TRP A N 1
ATOM 748 C CA . TRP A 1 95 ? 8.320 -5.080 -0.904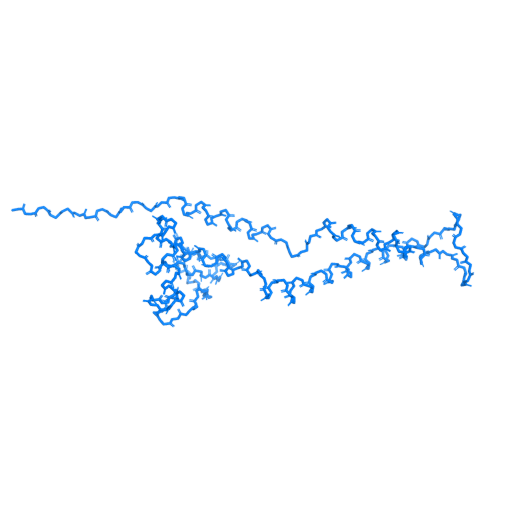 1.00 88.69 95 TRP A CA 1
ATOM 749 C C . TRP A 1 95 ? 9.497 -5.318 0.055 1.00 88.69 95 TRP A C 1
ATOM 751 O O . TRP A 1 95 ? 9.292 -5.610 1.233 1.00 88.69 95 TRP A O 1
ATOM 761 N N . GLY A 1 96 ? 10.733 -5.163 -0.428 1.00 89.25 96 GLY A N 1
ATOM 762 C CA . GLY A 1 96 ? 11.946 -5.480 0.327 1.00 89.25 96 GLY A CA 1
ATOM 763 C C . GLY A 1 96 ? 12.297 -4.451 1.399 1.00 89.25 96 GLY A C 1
ATOM 764 O O . GLY A 1 96 ? 12.722 -4.826 2.490 1.00 89.25 96 GLY A O 1
ATOM 765 N N . PHE A 1 97 ? 12.093 -3.162 1.114 1.00 87.38 97 PHE A N 1
ATOM 766 C CA . PHE A 1 97 ? 12.519 -2.080 2.003 1.00 87.38 97 PHE A CA 1
ATOM 767 C C . PHE A 1 97 ? 11.337 -1.319 2.602 1.00 87.38 97 PHE A C 1
ATOM 769 O O . PHE A 1 97 ? 11.195 -1.250 3.822 1.00 87.38 97 PHE A O 1
ATOM 776 N N . TRP A 1 98 ? 10.465 -0.750 1.768 1.00 86.94 98 TRP A N 1
ATOM 777 C CA . TRP A 1 98 ? 9.480 0.222 2.255 1.00 86.94 98 TRP A CA 1
ATOM 778 C C . TRP A 1 98 ? 8.447 -0.386 3.210 1.00 86.94 98 TRP A C 1
ATOM 780 O O . TRP A 1 98 ? 8.240 0.111 4.319 1.00 86.94 98 TRP A O 1
ATOM 790 N N . GLN A 1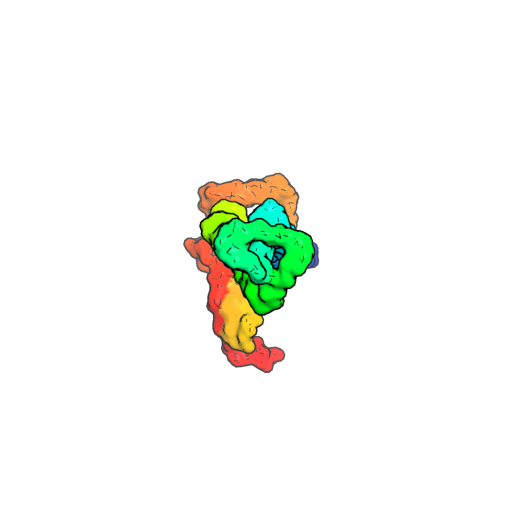 99 ? 7.809 -1.478 2.791 1.00 85.12 99 GLN A N 1
ATOM 791 C CA . GLN A 1 99 ? 6.778 -2.156 3.577 1.00 85.12 99 GLN A CA 1
ATOM 792 C C . GLN A 1 99 ? 7.365 -2.826 4.820 1.00 85.12 99 GLN A C 1
ATOM 794 O O . GLN A 1 99 ? 6.726 -2.843 5.866 1.00 85.12 99 GLN A O 1
ATOM 799 N N . ARG A 1 100 ? 8.594 -3.345 4.720 1.00 83.06 100 ARG A N 1
ATOM 800 C CA . ARG A 1 100 ? 9.248 -4.091 5.799 1.00 83.06 100 ARG A CA 1
ATOM 801 C C . ARG A 1 100 ? 9.742 -3.198 6.940 1.00 83.06 100 ARG A C 1
ATOM 803 O O . ARG A 1 100 ? 9.688 -3.623 8.087 1.00 83.06 100 ARG A O 1
ATOM 810 N N . TYR A 1 101 ? 10.240 -1.999 6.625 1.00 81.88 101 TYR A N 1
ATOM 811 C CA . TYR A 1 101 ? 10.923 -1.144 7.604 1.00 81.88 101 TYR A CA 1
ATOM 812 C C . TYR A 1 101 ? 10.153 0.118 7.991 1.00 81.88 101 TYR A C 1
ATOM 814 O O . TYR A 1 101 ? 10.282 0.566 9.126 1.00 81.88 101 TYR A O 1
ATOM 822 N N . TYR A 1 102 ? 9.373 0.708 7.080 1.00 78.12 102 TYR A N 1
ATOM 823 C CA . TYR A 1 102 ? 8.780 2.029 7.317 1.00 78.12 102 TYR A CA 1
ATOM 824 C C . TYR A 1 102 ? 7.270 1.990 7.519 1.00 78.12 102 TYR A C 1
ATOM 826 O O . TYR A 1 102 ? 6.752 2.685 8.393 1.00 78.12 102 TYR A O 1
ATOM 834 N N . ARG A 1 103 ? 6.534 1.250 6.680 1.00 76.56 103 ARG A N 1
ATOM 835 C CA . ARG A 1 103 ? 5.071 1.369 6.654 1.00 76.56 103 ARG A CA 1
ATOM 836 C C . ARG A 1 103 ? 4.370 0.066 6.291 1.00 76.56 103 ARG A C 1
ATOM 838 O O . ARG A 1 103 ? 4.178 -0.227 5.111 1.00 76.56 103 ARG A O 1
ATOM 845 N N . ASP A 1 104 ? 3.880 -0.633 7.309 1.00 86.50 104 ASP A N 1
ATOM 846 C CA . ASP A 1 104 ? 2.880 -1.681 7.131 1.00 86.50 104 ASP A CA 1
ATOM 847 C C . ASP A 1 104 ? 1.474 -1.094 7.309 1.00 86.50 104 ASP A C 1
ATOM 849 O O . ASP A 1 104 ? 1.012 -0.834 8.421 1.00 86.50 104 ASP A O 1
ATOM 853 N N . ARG A 1 105 ? 0.796 -0.835 6.185 1.00 87.62 105 ARG A N 1
ATOM 854 C CA . ARG A 1 105 ? -0.546 -0.234 6.200 1.00 87.62 105 ARG A CA 1
ATOM 855 C C . ARG A 1 105 ? -1.602 -1.179 6.775 1.00 87.62 105 ARG A C 1
ATOM 857 O O . ARG A 1 105 ? -2.598 -0.698 7.305 1.00 87.62 105 ARG A O 1
ATOM 864 N N . VAL A 1 106 ? -1.405 -2.493 6.657 1.00 89.19 106 VAL A N 1
ATOM 865 C CA . VAL A 1 106 ? -2.375 -3.482 7.140 1.00 89.19 106 VAL A CA 1
ATOM 866 C C . VAL A 1 106 ? -2.324 -3.531 8.661 1.00 89.19 106 VAL A C 1
ATOM 868 O O . VAL A 1 106 ? -3.367 -3.415 9.299 1.00 89.19 106 VAL A O 1
ATOM 871 N N . TRP A 1 107 ? -1.128 -3.595 9.255 1.00 89.56 107 TRP A N 1
ATOM 872 C CA . TRP A 1 107 ? -0.996 -3.535 10.716 1.00 89.56 107 TRP A CA 1
ATOM 873 C C . TRP A 1 107 ? -1.460 -2.199 11.294 1.00 89.56 107 TRP A C 1
ATOM 875 O O . TRP A 1 107 ? -2.151 -2.197 12.306 1.00 89.56 107 TRP A O 1
ATOM 885 N N . GLN A 1 108 ? -1.188 -1.079 10.617 1.00 91.88 108 GLN A N 1
ATOM 886 C CA . GLN A 1 108 ? -1.720 0.229 11.021 1.00 91.88 108 GLN A CA 1
ATOM 887 C C . GLN A 1 108 ? -3.254 0.249 11.053 1.00 91.88 108 GLN A C 1
ATOM 889 O O . GLN A 1 108 ? -3.845 0.831 11.960 1.00 91.88 108 GLN A O 1
ATOM 894 N N . PHE A 1 109 ? -3.904 -0.407 10.087 1.00 94.44 109 PHE A N 1
ATOM 895 C CA . PHE A 1 109 ? -5.357 -0.535 10.072 1.00 94.44 109 PHE A CA 1
ATOM 896 C C . PHE A 1 109 ? -5.871 -1.433 11.209 1.00 94.44 109 PHE A C 1
ATOM 898 O O . PHE A 1 109 ? -6.844 -1.081 11.869 1.00 94.44 109 PHE A O 1
ATOM 905 N N . VAL A 1 110 ? -5.205 -2.557 11.491 1.00 93.94 110 VAL A N 1
ATOM 906 C CA . VAL A 1 110 ? -5.559 -3.431 12.626 1.00 93.94 110 VAL A CA 1
ATOM 907 C C . VAL A 1 110 ? -5.395 -2.701 13.964 1.00 93.94 110 VAL A C 1
ATOM 909 O O . VAL A 1 110 ? -6.290 -2.752 14.805 1.00 93.94 110 VAL A O 1
ATOM 912 N N . ASP A 1 111 ? -4.312 -1.949 14.148 1.00 91.81 111 ASP A N 1
ATOM 913 C CA . ASP A 1 111 ? -4.113 -1.153 15.360 1.00 91.81 111 ASP A CA 1
ATOM 914 C C . ASP A 1 111 ? -5.174 -0.062 15.519 1.00 91.81 111 ASP A C 1
ATOM 916 O O . ASP A 1 111 ? -5.634 0.202 16.632 1.00 91.81 111 ASP A O 1
ATOM 920 N N . LEU A 1 112 ? -5.608 0.543 14.413 1.00 93.44 112 LEU A N 1
ATOM 921 C CA . LEU A 1 112 ? -6.707 1.497 14.421 1.00 93.44 112 LEU A CA 1
ATOM 922 C C . LEU A 1 112 ? -8.026 0.858 14.880 1.00 93.44 112 LEU A C 1
ATOM 924 O O . LEU A 1 112 ? -8.770 1.469 15.654 1.00 93.44 112 LEU A O 1
ATOM 928 N N . LEU A 1 113 ? -8.321 -0.358 14.418 1.00 94.31 113 LEU A N 1
ATOM 929 C CA . LEU A 1 113 ? -9.501 -1.112 14.840 1.00 94.31 113 LEU A CA 1
ATOM 930 C C . LEU A 1 113 ? -9.506 -1.315 16.362 1.00 94.31 113 LEU A C 1
ATOM 932 O O . LEU A 1 113 ? -10.516 -1.036 17.007 1.00 94.31 113 LEU A O 1
ATOM 936 N N . ALA A 1 114 ? -8.366 -1.694 16.948 1.00 91.62 114 ALA A N 1
ATOM 937 C CA . ALA A 1 114 ? -8.224 -1.852 18.396 1.00 91.62 114 ALA A CA 1
ATOM 938 C C . ALA A 1 114 ? -8.429 -0.537 19.166 1.00 91.62 114 ALA A C 1
ATOM 940 O O . ALA A 1 114 ? -9.183 -0.508 20.137 1.00 91.62 114 ALA A O 1
ATOM 941 N N . VAL A 1 115 ? -7.826 0.570 18.713 1.00 91.38 115 VAL A N 1
ATOM 942 C CA . VAL A 1 115 ? -7.969 1.884 19.373 1.00 91.38 115 VAL A CA 1
ATOM 943 C C . VAL A 1 115 ? -9.408 2.404 19.299 1.00 91.38 115 VAL A C 1
ATOM 945 O O . VAL A 1 115 ? -9.918 2.976 20.261 1.00 91.38 115 VAL A O 1
ATOM 948 N N . THR A 1 116 ? -10.093 2.180 18.176 1.00 92.06 116 THR A N 1
ATOM 949 C CA . THR A 1 116 ? -11.489 2.608 17.978 1.00 92.06 116 THR A CA 1
ATOM 950 C C . THR A 1 116 ? -12.516 1.645 18.580 1.00 92.06 116 THR A C 1
ATOM 952 O O . THR A 1 116 ? -13.710 1.952 18.601 1.00 92.06 116 THR A O 1
ATOM 955 N N . ASN A 1 117 ? -12.074 0.512 19.131 1.00 92.31 117 ASN A N 1
ATOM 956 C CA . ASN A 1 117 ? -12.933 -0.542 19.661 1.00 92.31 117 ASN A CA 1
ATOM 957 C C . ASN A 1 117 ? -13.938 -1.077 18.614 1.00 92.31 117 ASN A C 1
ATOM 959 O O . ASN A 1 117 ? -15.125 -1.241 18.906 1.00 92.31 117 ASN A O 1
ATOM 963 N 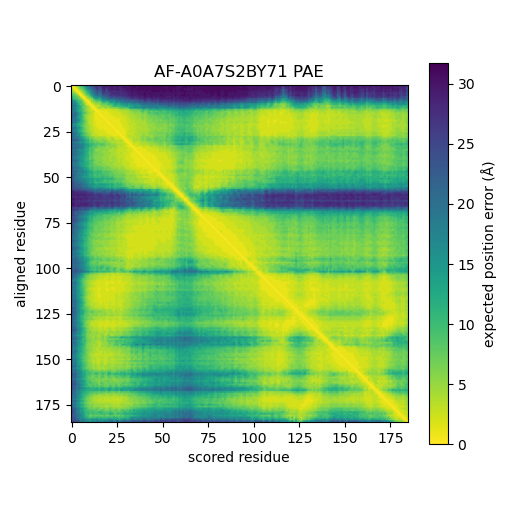N . ILE A 1 118 ? -13.484 -1.285 17.374 1.00 93.00 118 ILE A N 1
ATOM 964 C CA . ILE A 1 118 ? -14.288 -1.804 16.259 1.00 93.00 118 ILE A CA 1
ATOM 965 C C . ILE A 1 118 ? -13.641 -3.081 15.742 1.00 93.00 118 ILE A C 1
ATOM 967 O O . ILE A 1 118 ? -12.491 -3.076 15.336 1.00 93.00 118 ILE A O 1
ATOM 971 N N . SER A 1 119 ? -14.392 -4.180 15.687 1.00 94.12 119 SER A N 1
ATOM 972 C CA . SER A 1 119 ? -13.942 -5.398 15.001 1.00 94.12 119 SER A CA 1
ATOM 973 C C . SER A 1 119 ? -14.500 -5.463 13.583 1.00 94.12 119 SER A C 1
ATOM 975 O O . SER A 1 119 ? -15.620 -5.018 13.334 1.00 94.12 119 SER A O 1
ATOM 977 N N . CYS A 1 120 ? -13.743 -6.055 12.662 1.00 93.81 120 CYS A N 1
ATOM 978 C CA . CYS A 1 120 ? -14.133 -6.185 11.262 1.00 93.81 120 CYS A CA 1
ATOM 979 C C . CYS A 1 120 ? -14.200 -7.661 10.858 1.00 93.81 120 CYS A C 1
ATOM 981 O O . CYS A 1 120 ? -13.315 -8.443 11.194 1.00 93.81 120 CYS A O 1
ATOM 983 N N . LEU A 1 121 ? -15.245 -8.043 10.124 1.00 93.81 121 LEU A N 1
ATOM 984 C CA . LEU A 1 121 ? -15.359 -9.354 9.491 1.00 93.81 121 LEU A CA 1
ATOM 985 C C . LEU A 1 121 ? -15.320 -9.158 7.976 1.00 93.81 121 LEU A C 1
ATOM 987 O O . LEU A 1 121 ? -16.237 -8.571 7.403 1.00 93.81 121 LEU A O 1
ATOM 991 N N . LEU A 1 122 ? -14.269 -9.662 7.340 1.00 93.25 122 LEU A N 1
ATOM 992 C CA . LEU A 1 122 ? -14.055 -9.583 5.902 1.00 93.25 122 LEU A CA 1
ATOM 993 C C . LEU A 1 122 ? -14.279 -10.957 5.298 1.00 93.25 122 LEU A C 1
ATOM 995 O O . LEU A 1 122 ? -13.587 -11.903 5.650 1.00 93.25 122 LEU A O 1
ATOM 999 N N . LEU A 1 123 ? -15.239 -11.076 4.391 1.00 92.75 123 LEU A N 1
ATOM 1000 C CA . LEU A 1 123 ? -15.513 -12.331 3.701 1.00 92.75 123 LEU A CA 1
ATOM 1001 C C . LEU A 1 123 ? -14.972 -12.247 2.284 1.00 92.75 123 LEU A C 1
ATOM 1003 O O . LEU A 1 123 ? -15.451 -11.443 1.488 1.00 92.75 123 LEU A O 1
ATOM 1007 N N . GLU A 1 124 ? -13.973 -13.076 2.005 1.00 91.75 124 GLU A N 1
ATOM 1008 C CA . GLU A 1 124 ? -13.452 -13.275 0.654 1.00 91.75 124 GLU A CA 1
ATOM 1009 C C . GLU A 1 124 ? -14.385 -14.199 -0.134 1.00 91.75 124 GLU A C 1
ATOM 1011 O O . GLU A 1 124 ? -14.707 -13.937 -1.287 1.00 91.75 124 GLU A O 1
ATOM 1016 N N . GLU A 1 125 ? -14.909 -15.228 0.536 1.00 91.25 125 GLU A N 1
ATOM 1017 C CA . GLU A 1 125 ? -15.799 -16.232 -0.035 1.00 91.25 125 GLU A CA 1
ATOM 1018 C C . GLU A 1 125 ? -17.073 -16.391 0.803 1.00 91.25 125 GLU A C 1
ATOM 1020 O O . GLU A 1 125 ? -17.192 -15.899 1.928 1.00 91.25 125 GLU A O 1
ATOM 1025 N N . ARG A 1 126 ? -18.061 -17.138 0.289 1.00 88.88 126 ARG A N 1
ATOM 1026 C CA . ARG A 1 126 ? -19.367 -17.288 0.968 1.00 88.88 126 ARG A CA 1
ATOM 1027 C C . ARG A 1 126 ? -19.267 -17.830 2.402 1.00 88.88 126 ARG A C 1
ATOM 1029 O O . ARG A 1 126 ? -20.093 -17.460 3.237 1.00 88.88 126 ARG A O 1
ATOM 1036 N N . TYR A 1 127 ? -18.302 -18.705 2.673 1.00 92.50 127 TYR A N 1
ATOM 1037 C CA . TYR A 1 127 ? -18.128 -19.372 3.970 1.00 92.50 127 TYR A CA 1
ATOM 1038 C C . TYR A 1 127 ? -16.722 -19.209 4.552 1.00 92.50 127 TYR A C 1
ATOM 1040 O O . TYR A 1 127 ? -16.382 -19.906 5.505 1.00 92.50 127 TYR A O 1
ATOM 1048 N N . TYR A 1 128 ? -15.905 -18.325 3.986 1.00 94.94 128 TYR A N 1
ATOM 1049 C CA . TYR A 1 128 ? -14.507 -18.169 4.360 1.00 94.94 128 TYR A CA 1
ATOM 1050 C C . TYR A 1 128 ? -14.089 -16.699 4.314 1.00 94.94 128 TYR A C 1
ATOM 1052 O O . TYR A 1 128 ? -14.506 -15.945 3.432 1.00 94.94 128 TYR A O 1
ATOM 1060 N N . GLY A 1 129 ? -13.265 -16.302 5.277 1.00 95.31 129 GLY A N 1
ATOM 1061 C CA . GLY A 1 129 ? -12.669 -14.981 5.308 1.00 95.31 129 GLY A CA 1
ATOM 1062 C C . GLY A 1 129 ? -11.844 -14.741 6.562 1.00 95.31 129 GLY A C 1
ATOM 1063 O O . GLY A 1 129 ? -11.365 -15.673 7.207 1.00 95.31 129 GLY A O 1
ATOM 1064 N N . PHE A 1 130 ? -11.714 -13.471 6.923 1.00 95.31 130 PHE A N 1
ATOM 1065 C CA . PHE A 1 130 ? -10.852 -12.991 7.988 1.00 95.31 130 PHE A CA 1
ATOM 1066 C C . PHE A 1 130 ? -11.647 -12.193 9.017 1.00 95.31 130 PHE A C 1
ATOM 1068 O O . PHE A 1 130 ? -12.452 -11.324 8.681 1.00 95.31 130 PHE A O 1
ATOM 1075 N N . TYR A 1 131 ? -11.393 -12.463 10.289 1.00 95.06 131 TYR A N 1
ATOM 1076 C CA . TYR A 1 131 ? -11.868 -11.669 11.407 1.00 95.06 131 TYR A CA 1
ATOM 1077 C C . TYR A 1 131 ? -10.708 -10.856 11.977 1.00 95.06 131 TYR A C 1
ATOM 1079 O O . TYR A 1 131 ? -9.714 -11.406 12.454 1.00 95.06 131 TYR A O 1
ATOM 1087 N N . LEU A 1 132 ? -10.845 -9.535 11.918 1.00 95.25 132 LEU A N 1
ATOM 1088 C CA . LEU A 1 132 ? -9.943 -8.583 12.546 1.00 95.25 132 LEU A CA 1
ATOM 1089 C C . LEU A 1 132 ? -10.533 -8.194 13.895 1.00 95.25 132 LEU A C 1
ATOM 1091 O O . LEU A 1 132 ? -11.571 -7.528 13.983 1.00 95.25 132 LEU A O 1
ATOM 1095 N N . HIS A 1 133 ? -9.869 -8.639 14.947 1.00 94.25 133 HIS A N 1
ATOM 1096 C CA . HIS A 1 133 ? -10.233 -8.350 16.314 1.00 94.25 133 HIS A CA 1
ATOM 1097 C C . HIS A 1 133 ? -9.722 -6.964 16.698 1.00 94.25 133 HIS A C 1
ATOM 1099 O O . HIS A 1 133 ? -8.523 -6.758 16.844 1.00 94.25 133 HIS A O 1
ATOM 1105 N N . GLY A 1 134 ? -10.647 -6.023 16.865 1.00 92.31 134 GLY A N 1
ATOM 1106 C CA . GLY A 1 134 ? -10.337 -4.655 17.271 1.00 92.31 134 GLY A CA 1
ATOM 1107 C C . GLY A 1 134 ? -11.001 -4.285 18.585 1.00 92.31 134 GLY A C 1
ATOM 1108 O O . GLY A 1 134 ? -11.546 -3.197 18.709 1.00 92.31 134 GLY A O 1
ATOM 1109 N N . ARG A 1 135 ? -11.043 -5.199 19.558 1.00 90.25 135 ARG A N 1
ATOM 1110 C CA . ARG A 1 135 ? -11.523 -4.855 20.899 1.00 90.25 135 ARG A CA 1
ATOM 1111 C C . ARG A 1 135 ? -10.454 -4.023 21.607 1.00 90.25 135 ARG A C 1
ATOM 1113 O O . ARG A 1 135 ? -9.312 -4.459 21.718 1.00 90.25 135 ARG A O 1
ATOM 1120 N N . SER A 1 136 ? -10.835 -2.851 22.107 1.00 88.12 136 SER A N 1
ATOM 1121 C CA . SER A 1 136 ? -9.930 -2.035 22.921 1.00 88.12 136 SER A CA 1
ATOM 1122 C C . SER A 1 136 ? -9.680 -2.703 24.273 1.00 88.12 136 SER A C 1
ATOM 1124 O O . SER A 1 136 ? -10.588 -3.289 24.868 1.00 88.12 136 SER A O 1
ATOM 1126 N N . VAL A 1 137 ? -8.450 -2.583 24.771 1.00 86.94 137 VAL A N 1
ATOM 1127 C CA . VAL A 1 137 ? -8.069 -3.002 26.130 1.00 86.94 137 VAL A CA 1
ATOM 1128 C C . VAL A 1 137 ? -8.429 -1.949 27.184 1.00 86.94 137 VAL A C 1
ATOM 1130 O O . VAL A 1 137 ? -8.338 -2.222 28.377 1.00 86.94 137 VAL A O 1
ATOM 1133 N N . HIS A 1 138 ? -8.841 -0.756 26.743 1.00 87.38 138 HIS A N 1
ATOM 1134 C CA . HIS A 1 138 ? -9.224 0.372 27.592 1.00 87.38 138 HIS A CA 1
ATOM 1135 C C . HIS A 1 138 ? -10.744 0.534 27.635 1.00 87.38 138 HIS A C 1
ATOM 1137 O O . HIS A 1 138 ? -11.441 0.207 26.674 1.00 87.38 138 HIS A O 1
ATOM 1143 N N . ASP A 1 139 ? -11.246 1.113 28.725 1.00 81.94 139 ASP A N 1
ATOM 1144 C CA . ASP A 1 139 ? -12.686 1.226 28.995 1.00 81.94 139 ASP A CA 1
ATOM 1145 C C . ASP A 1 139 ? -13.445 2.061 27.953 1.00 81.94 139 ASP A C 1
ATOM 1147 O O . ASP A 1 139 ? -14.596 1.772 27.624 1.00 81.94 139 ASP A O 1
ATOM 1151 N N . HIS A 1 140 ? -12.799 3.100 27.420 1.00 82.31 140 HIS A N 1
ATOM 1152 C CA . HIS A 1 140 ? -13.394 4.033 26.468 1.00 82.31 140 HIS A CA 1
ATOM 1153 C C . HIS A 1 140 ? -12.470 4.216 25.265 1.00 82.31 140 HIS A C 1
ATOM 1155 O O . HIS A 1 140 ? -11.247 4.229 25.409 1.00 82.31 140 HIS A O 1
ATOM 1161 N N . ALA A 1 141 ? -13.059 4.364 24.077 1.00 82.62 141 ALA A N 1
ATOM 1162 C CA . ALA A 1 141 ? -12.338 4.652 22.833 1.00 82.62 141 ALA A CA 1
ATOM 1163 C C . ALA A 1 141 ? -12.340 6.154 22.491 1.00 82.62 141 ALA A C 1
ATOM 1165 O O . ALA A 1 141 ? -11.380 6.665 21.922 1.00 82.62 141 ALA A O 1
ATOM 1166 N N . ASP A 1 142 ? -13.402 6.869 22.875 1.00 84.31 142 ASP A N 1
ATOM 1167 C CA . ASP A 1 142 ? -13.594 8.299 22.618 1.00 84.31 142 ASP A CA 1
ATOM 1168 C C . ASP A 1 142 ? -12.898 9.136 23.717 1.00 84.31 142 ASP A C 1
ATOM 1170 O O . ASP A 1 142 ? -13.551 9.735 24.570 1.00 84.31 142 ASP A O 1
ATOM 1174 N N . ASN A 1 143 ? -11.561 9.114 23.740 1.00 84.44 143 ASN A N 1
ATOM 1175 C CA . ASN A 1 143 ? -10.742 9.817 24.739 1.00 84.44 143 ASN A CA 1
ATOM 1176 C C . ASN A 1 143 ? -10.130 11.114 24.190 1.00 84.44 143 ASN A C 1
ATOM 1178 O O . ASN A 1 143 ? -9.933 11.261 22.984 1.00 84.44 143 ASN A O 1
ATOM 1182 N N . ASP A 1 144 ? -9.742 12.021 25.091 1.00 90.31 144 ASP A N 1
ATOM 1183 C CA . ASP A 1 144 ? -8.890 13.161 24.733 1.00 90.31 144 ASP A CA 1
ATOM 1184 C C . ASP A 1 144 ? -7.457 12.705 24.381 1.00 90.31 144 ASP A C 1
ATOM 1186 O O . ASP A 1 144 ? -6.992 11.648 24.818 1.00 90.31 144 ASP A O 1
ATOM 1190 N N . MET A 1 145 ? -6.713 13.523 23.633 1.00 90.06 145 MET A N 1
ATOM 1191 C CA . MET A 1 145 ? -5.353 13.216 23.174 1.00 90.06 145 MET A CA 1
ATOM 1192 C C . MET A 1 145 ? -4.394 12.892 24.323 1.00 90.06 145 MET A C 1
ATOM 1194 O O . MET A 1 145 ? -3.579 11.975 24.216 1.00 90.06 145 MET A O 1
ATOM 1198 N N . ALA A 1 146 ? -4.502 13.604 25.449 1.00 92.94 146 ALA A N 1
ATOM 1199 C CA . ALA A 1 146 ? -3.665 13.338 26.616 1.00 92.94 146 ALA A CA 1
ATOM 1200 C C . ALA A 1 146 ? -3.954 11.961 27.241 1.00 92.94 146 ALA A C 1
ATOM 1202 O O . ALA A 1 146 ? -3.043 11.300 27.737 1.00 92.94 146 ALA A O 1
ATOM 1203 N N . GLN A 1 147 ? -5.214 11.522 27.222 1.00 91.38 147 GLN A N 1
ATOM 1204 C CA . GLN A 1 147 ? -5.614 10.205 27.717 1.00 91.38 147 GLN A CA 1
ATOM 1205 C C . GLN A 1 147 ? -5.198 9.101 26.745 1.00 91.38 147 GLN A C 1
ATOM 1207 O O . GLN A 1 147 ? -4.640 8.098 27.182 1.00 91.38 147 GLN A O 1
ATOM 1212 N N . LEU A 1 148 ? -5.383 9.314 25.437 1.00 91.06 148 LEU A N 1
ATOM 1213 C CA . LEU A 1 148 ? -4.929 8.384 24.405 1.00 91.06 148 LEU A CA 1
ATOM 1214 C C . LEU A 1 148 ? -3.416 8.139 24.494 1.00 91.06 148 LEU A C 1
ATOM 1216 O O . LEU A 1 148 ? -2.988 6.989 24.496 1.00 91.06 148 LEU A O 1
ATOM 1220 N N . ASN A 1 149 ? -2.606 9.188 24.654 1.00 92.88 149 ASN A N 1
ATOM 1221 C CA . ASN A 1 149 ? -1.159 9.025 24.821 1.00 92.88 149 ASN A CA 1
ATOM 1222 C C . ASN A 1 149 ? -0.803 8.211 26.071 1.00 92.88 149 ASN A C 1
ATOM 1224 O O . ASN A 1 149 ? 0.030 7.316 25.988 1.00 92.88 149 ASN A O 1
ATOM 1228 N N . LYS A 1 150 ? -1.472 8.455 27.205 1.00 92.62 150 LYS A N 1
ATOM 1229 C CA . LYS A 1 150 ? -1.269 7.659 28.430 1.00 92.62 150 LYS A CA 1
ATOM 1230 C C . LYS A 1 150 ? -1.661 6.194 28.242 1.00 92.62 150 LYS A C 1
ATOM 1232 O O . LYS A 1 150 ? -1.031 5.310 28.811 1.00 92.62 150 LYS A O 1
ATOM 1237 N N . HIS A 1 151 ? -2.717 5.926 27.481 1.00 91.19 151 HIS A N 1
ATOM 1238 C CA . HIS A 1 151 ? -3.143 4.569 27.147 1.00 91.19 151 HIS A CA 1
ATOM 1239 C C . HIS A 1 151 ? -2.086 3.846 26.305 1.00 91.19 151 HIS A C 1
ATOM 1241 O O . HIS A 1 151 ? -1.707 2.728 26.644 1.00 91.19 151 HIS A O 1
ATOM 1247 N N . LEU A 1 152 ? -1.548 4.511 25.280 1.00 90.38 152 LEU A N 1
ATOM 1248 C CA . LEU A 1 152 ? -0.476 3.971 24.440 1.00 90.38 152 LEU A CA 1
ATOM 1249 C C . LEU A 1 152 ? 0.833 3.766 25.218 1.00 90.38 152 LEU A C 1
ATOM 1251 O O . LEU A 1 152 ? 1.516 2.766 25.010 1.00 90.38 152 LEU A O 1
ATOM 1255 N N . GLU A 1 153 ? 1.163 4.671 26.141 1.00 93.44 153 GLU A N 1
ATOM 1256 C CA . GLU A 1 153 ? 2.332 4.541 27.016 1.00 93.44 153 GLU A CA 1
ATOM 1257 C C . GLU A 1 153 ? 2.216 3.285 27.893 1.00 93.44 153 GLU A C 1
ATOM 1259 O O . GLU A 1 153 ? 3.094 2.423 27.852 1.00 93.44 153 GLU A O 1
ATOM 1264 N N . LYS A 1 154 ? 1.074 3.099 28.568 1.00 91.06 154 LYS A N 1
ATOM 1265 C CA . LYS A 1 154 ? 0.790 1.899 29.374 1.00 91.06 154 LYS A CA 1
ATOM 1266 C C . LYS A 1 154 ? 0.850 0.601 28.567 1.00 91.06 154 LYS A C 1
ATOM 1268 O O . LYS A 1 154 ? 1.339 -0.412 29.070 1.00 91.06 154 LYS A O 1
ATOM 1273 N N . GLU A 1 155 ? 0.366 0.625 27.326 1.00 90.38 155 GLU A N 1
ATOM 1274 C CA . GLU A 1 155 ? 0.475 -0.515 26.412 1.00 90.38 155 GLU A CA 1
ATOM 1275 C C . GLU A 1 155 ? 1.931 -0.822 26.048 1.00 90.38 155 GLU A C 1
ATOM 1277 O O . GLU A 1 155 ? 2.318 -1.991 26.007 1.00 90.38 155 GLU A O 1
ATOM 1282 N N . SER A 1 156 ? 2.750 0.212 25.830 1.00 89.06 156 SER A N 1
ATOM 1283 C CA . SER A 1 156 ? 4.172 0.051 25.509 1.00 89.06 156 SER A CA 1
ATOM 1284 C C . SER A 1 156 ? 4.986 -0.482 26.694 1.00 89.06 156 SER A C 1
ATOM 1286 O O . SER A 1 156 ? 5.861 -1.325 26.510 1.00 89.06 156 SER A O 1
ATOM 1288 N N . GLU A 1 157 ? 4.631 -0.074 27.915 1.00 92.12 157 GLU A N 1
ATOM 1289 C CA . GLU A 1 157 ? 5.176 -0.603 29.170 1.00 92.12 157 GLU A CA 1
ATOM 1290 C C . GLU A 1 157 ? 4.659 -2.017 29.496 1.00 92.12 157 GLU A C 1
ATOM 1292 O O . GLU A 1 157 ? 5.177 -2.677 30.396 1.00 92.12 157 GLU A O 1
ATOM 1297 N N . GLY A 1 158 ? 3.640 -2.505 28.778 1.00 86.38 158 GLY A N 1
ATOM 1298 C CA . GLY A 1 158 ? 3.050 -3.826 28.993 1.00 86.38 158 GLY A CA 1
ATOM 1299 C C . GLY A 1 158 ? 2.237 -3.946 30.285 1.00 86.38 158 GLY A C 1
ATOM 1300 O O . GLY A 1 158 ? 2.082 -5.049 30.803 1.00 86.38 158 GLY A O 1
ATOM 1301 N N . THR A 1 159 ? 1.722 -2.832 30.812 1.00 86.06 159 THR A N 1
ATOM 1302 C CA . THR A 1 159 ? 0.926 -2.796 32.055 1.00 86.06 159 THR A CA 1
ATOM 1303 C C . THR A 1 159 ? -0.565 -3.074 31.832 1.00 86.06 159 THR A C 1
ATOM 1305 O O . THR A 1 159 ? -1.334 -3.165 32.789 1.00 86.06 159 THR A O 1
ATOM 1308 N N . THR A 1 160 ? -0.985 -3.229 30.574 1.00 85.62 160 THR A N 1
ATOM 1309 C CA . THR A 1 160 ? -2.358 -3.545 30.163 1.00 85.62 160 THR A CA 1
ATOM 1310 C C . THR A 1 160 ? -2.477 -4.978 29.652 1.00 85.62 160 THR A C 1
ATOM 1312 O O . THR A 1 160 ? -1.489 -5.611 29.273 1.00 85.62 160 THR A O 1
ATOM 1315 N N . ALA A 1 161 ? -3.715 -5.474 29.564 1.00 85.12 161 ALA A N 1
ATOM 1316 C CA . ALA A 1 161 ? -4.008 -6.702 28.830 1.00 85.12 161 ALA A CA 1
ATOM 1317 C C . ALA A 1 161 ? -3.528 -6.606 27.369 1.00 85.12 161 ALA A C 1
ATOM 1319 O O . ALA A 1 161 ? -3.366 -5.510 26.819 1.00 85.12 161 ALA A O 1
ATOM 1320 N N . ARG A 1 162 ? -3.289 -7.758 26.735 1.00 87.25 162 ARG A N 1
ATOM 1321 C CA . ARG A 1 162 ? -2.922 -7.810 25.317 1.00 87.25 162 ARG A CA 1
ATOM 1322 C C . ARG A 1 162 ? -4.158 -7.608 24.434 1.00 87.25 162 ARG A C 1
ATOM 1324 O O . ARG A 1 162 ? -5.276 -7.907 24.839 1.00 87.25 162 ARG A O 1
ATOM 1331 N N . ARG A 1 163 ? -3.939 -7.111 23.210 1.00 88.25 163 ARG A N 1
ATOM 1332 C CA . ARG A 1 163 ? -4.998 -6.818 22.224 1.00 88.25 163 ARG A CA 1
ATOM 1333 C C . ARG A 1 163 ? -5.603 -8.061 21.558 1.00 88.25 163 ARG A C 1
ATOM 1335 O O . ARG A 1 163 ? -6.501 -7.916 20.740 1.00 88.25 163 ARG A O 1
ATOM 1342 N N . GLY A 1 164 ? -5.087 -9.265 21.805 1.00 87.75 164 GLY A N 1
ATOM 1343 C CA . GLY A 1 164 ? -5.586 -10.471 21.150 1.00 87.75 164 GLY A CA 1
ATOM 1344 C C . GLY A 1 164 ? -6.920 -10.963 21.702 1.00 87.75 164 GLY A C 1
ATOM 1345 O O . GLY A 1 164 ? -7.394 -10.530 22.747 1.00 87.75 164 GLY A O 1
ATOM 1346 N N . PHE A 1 165 ? -7.522 -11.914 20.987 1.00 83.62 165 PHE A N 1
ATOM 1347 C CA . PHE A 1 165 ? -8.800 -12.509 21.376 1.00 83.62 165 PHE A CA 1
ATOM 1348 C C . PHE A 1 165 ? -8.696 -13.304 22.684 1.00 83.62 165 PHE A C 1
ATOM 1350 O O . PHE A 1 165 ? -9.637 -13.333 23.477 1.00 83.62 165 PHE A O 1
ATOM 1357 N N . THR A 1 166 ? -7.552 -13.956 22.916 1.00 84.81 166 THR A N 1
ATOM 1358 C CA . THR A 1 166 ? -7.222 -14.571 24.204 1.00 84.81 166 THR A CA 1
ATOM 1359 C C . THR A 1 166 ? -6.365 -13.620 25.048 1.00 84.81 166 THR A C 1
ATOM 1361 O O . THR A 1 166 ? -5.546 -12.898 24.477 1.00 84.81 166 THR A O 1
ATOM 1364 N N . PRO A 1 167 ? -6.500 -13.639 26.391 1.00 75.75 167 PRO A N 1
ATOM 1365 C CA . PRO A 1 167 ? -5.869 -12.655 27.285 1.00 75.75 167 PRO A CA 1
ATOM 1366 C C . PRO A 1 167 ? -4.348 -12.494 27.126 1.00 75.75 167 PRO A C 1
ATOM 1368 O O . PRO A 1 167 ? -3.819 -11.405 27.33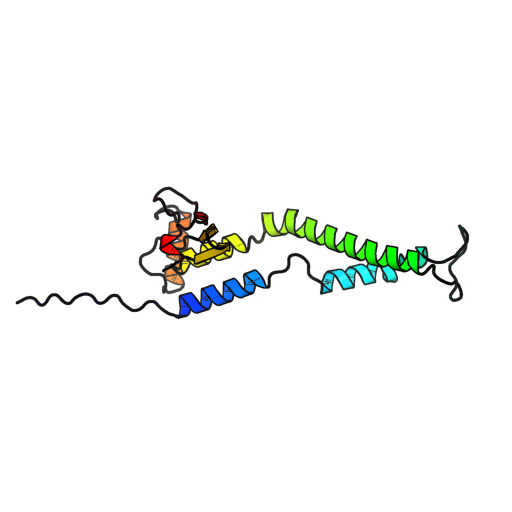9 1.00 75.75 167 PRO A O 1
ATOM 1371 N N . ASP A 1 168 ? -3.661 -13.558 26.702 1.00 81.25 168 ASP A N 1
ATOM 1372 C CA . ASP A 1 168 ? -2.200 -13.601 26.572 1.00 81.25 168 ASP A CA 1
ATOM 1373 C C . ASP A 1 168 ? -1.705 -13.495 25.119 1.00 81.25 168 ASP A C 1
ATOM 1375 O O . ASP A 1 168 ? -0.502 -13.542 24.858 1.00 81.25 168 ASP A O 1
ATOM 1379 N N . SER A 1 169 ? -2.611 -13.372 24.144 1.00 86.88 169 SER A N 1
ATOM 1380 C CA . SER A 1 169 ? -2.250 -13.354 22.727 1.00 86.88 169 SER A CA 1
ATOM 1381 C C . SER A 1 169 ? -2.069 -11.938 22.195 1.00 86.88 169 SER A C 1
ATOM 1383 O O . SER A 1 169 ? -2.827 -11.022 22.499 1.00 86.88 169 SER A O 1
ATOM 1385 N N . HIS A 1 170 ? -1.077 -11.774 21.324 1.00 84.75 170 HIS A N 1
ATOM 1386 C CA . HIS A 1 170 ? -0.887 -10.566 20.517 1.00 84.75 170 HIS A CA 1
ATOM 1387 C C . HIS A 1 170 ? -1.576 -10.644 19.151 1.00 84.75 170 HIS A C 1
ATOM 1389 O O . HIS A 1 170 ? -1.585 -9.671 18.399 1.00 84.75 170 HIS A O 1
ATOM 1395 N N . ILE A 1 171 ? -2.122 -11.811 18.807 1.00 90.25 171 ILE A N 1
ATOM 1396 C CA . ILE A 1 171 ? -2.715 -12.057 17.500 1.00 90.25 171 ILE A CA 1
ATOM 1397 C C . ILE A 1 171 ? -4.062 -11.341 17.445 1.00 90.25 171 ILE A C 1
ATOM 1399 O O . ILE A 1 171 ? -4.945 -11.597 18.260 1.00 90.25 171 ILE A O 1
ATOM 1403 N N . GLN A 1 172 ? -4.224 -10.452 16.473 1.00 92.38 172 GLN A N 1
ATOM 1404 C CA . GLN A 1 172 ? -5.463 -9.697 16.250 1.00 92.38 172 GLN A CA 1
ATOM 1405 C C . GLN A 1 172 ? -6.185 -10.128 14.964 1.00 92.38 172 GLN A C 1
ATOM 1407 O O . GLN A 1 172 ? -7.344 -9.789 14.763 1.00 92.38 172 GLN A O 1
ATOM 1412 N N . THR A 1 173 ? -5.533 -10.921 14.117 1.00 94.00 173 THR A N 1
ATOM 1413 C CA . THR A 1 173 ? -6.063 -11.363 12.823 1.00 94.00 173 THR A CA 1
ATOM 1414 C C . THR A 1 173 ? -6.331 -12.858 12.868 1.00 94.00 173 THR A C 1
ATOM 1416 O O . THR A 1 173 ? -5.441 -13.633 13.217 1.00 94.00 173 THR A O 1
ATOM 1419 N N . TYR A 1 174 ? -7.541 -13.262 12.494 1.00 94.25 174 TYR A N 1
ATOM 1420 C CA . TYR A 1 174 ? -7.995 -14.646 12.552 1.00 94.25 174 TYR A CA 1
ATOM 1421 C C . TYR A 1 174 ? -8.598 -15.067 11.221 1.00 94.25 174 TYR A C 1
ATOM 1423 O O . TYR A 1 174 ? -9.359 -14.322 10.610 1.00 94.25 174 TYR A O 1
ATOM 1431 N N . GLU A 1 175 ? -8.295 -16.284 10.797 1.00 95.19 175 GLU A N 1
ATOM 1432 C CA . GLU A 1 175 ? -9.010 -16.954 9.718 1.00 95.19 175 GLU A CA 1
ATOM 1433 C C . GLU A 1 175 ? -10.321 -17.523 10.269 1.00 95.19 175 GLU A C 1
ATOM 1435 O O . GLU A 1 175 ? -10.346 -18.105 11.357 1.00 95.19 175 GLU A O 1
ATOM 1440 N N . VAL A 1 176 ? -11.426 -17.327 9.551 1.00 94.44 176 VAL A N 1
ATOM 1441 C CA . VAL A 1 176 ? -12.745 -17.779 9.996 1.00 94.44 176 VAL A CA 1
ATOM 1442 C C . VAL A 1 176 ? -13.487 -18.529 8.900 1.00 94.44 176 VAL A C 1
ATOM 1444 O O . VAL A 1 176 ? -13.593 -18.084 7.758 1.00 94.44 176 VAL A O 1
ATOM 1447 N N . HIS A 1 177 ? -14.079 -19.657 9.295 1.00 94.19 177 HIS A N 1
ATOM 1448 C CA . HIS A 1 177 ? -14.991 -20.434 8.465 1.00 94.19 177 HIS A CA 1
ATOM 1449 C C . HIS A 1 177 ? -16.406 -20.327 9.025 1.00 94.19 177 HIS A C 1
ATOM 1451 O O . HIS A 1 177 ? -16.672 -20.677 10.177 1.00 94.19 177 HIS A O 1
ATOM 1457 N N . LEU A 1 178 ? -17.333 -19.841 8.205 1.00 91.69 178 LEU A N 1
ATOM 1458 C CA . LEU A 1 178 ? -18.718 -19.648 8.609 1.00 91.69 178 LEU A CA 1
ATOM 1459 C C . LEU A 1 178 ? -19.536 -20.913 8.366 1.00 91.69 178 LEU A C 1
ATOM 1461 O O . LEU A 1 178 ? -19.599 -21.448 7.259 1.00 91.69 178 LEU A O 1
ATOM 1465 N N . ALA A 1 179 ? -20.250 -21.354 9.398 1.00 91.06 179 ALA A N 1
ATOM 1466 C CA . ALA A 1 179 ? -21.250 -22.397 9.243 1.00 91.06 179 ALA A CA 1
ATOM 1467 C C . ALA A 1 179 ? -22.416 -21.901 8.372 1.00 91.06 179 ALA A C 1
ATOM 1469 O O . ALA A 1 179 ? -22.862 -20.759 8.506 1.00 91.06 179 ALA A O 1
ATOM 1470 N N . ARG A 1 180 ? -22.992 -22.794 7.554 1.00 86.75 180 ARG A N 1
ATOM 1471 C CA . ARG A 1 180 ? -24.155 -22.486 6.694 1.00 86.75 180 ARG A CA 1
ATOM 1472 C C . ARG A 1 180 ? -25.291 -21.792 7.449 1.00 86.75 180 ARG A C 1
ATOM 1474 O O . ARG A 1 180 ? -25.815 -20.786 6.996 1.00 86.75 180 ARG A O 1
ATOM 1481 N N . LYS A 1 181 ? -25.567 -22.250 8.675 1.00 88.62 181 LYS A N 1
ATOM 1482 C CA . LYS A 1 181 ? -26.596 -21.682 9.562 1.00 88.62 181 LYS A CA 1
ATOM 1483 C C . LYS A 1 181 ? -26.407 -20.194 9.890 1.00 88.62 181 LYS A C 1
ATOM 1485 O O . LYS A 1 181 ? -27.393 -19.528 10.173 1.00 88.62 181 LYS A O 1
ATOM 1490 N N . VAL A 1 182 ? -25.167 -19.701 9.920 1.00 85.62 182 VAL A N 1
ATOM 1491 C CA . VAL A 1 182 ? -24.856 -18.291 10.217 1.00 85.62 182 VAL A CA 1
ATOM 1492 C C . VAL A 1 182 ? -25.035 -17.424 8.973 1.00 85.62 182 VAL A C 1
ATOM 1494 O O . VAL A 1 182 ? -25.407 -16.265 9.090 1.00 85.62 182 VAL A O 1
ATOM 1497 N N . ARG A 1 183 ? -24.782 -17.986 7.786 1.00 84.50 183 ARG A N 1
ATOM 1498 C CA . ARG A 1 183 ? -24.811 -17.260 6.511 1.00 84.50 183 ARG A CA 1
ATOM 1499 C C . ARG A 1 183 ? -26.175 -17.262 5.823 1.00 84.50 183 ARG A C 1
ATOM 1501 O O . ARG A 1 183 ? -26.455 -16.339 5.073 1.00 84.50 183 ARG A O 1
ATOM 1508 N N . ASP A 1 184 ? -26.971 -18.307 6.035 1.00 83.00 184 ASP A N 1
ATOM 1509 C CA . ASP A 1 184 ? -28.274 -18.497 5.384 1.00 83.00 184 ASP A CA 1
ATOM 1510 C C . ASP A 1 184 ? -29.452 -17.971 6.242 1.00 83.00 184 ASP A C 1
ATOM 1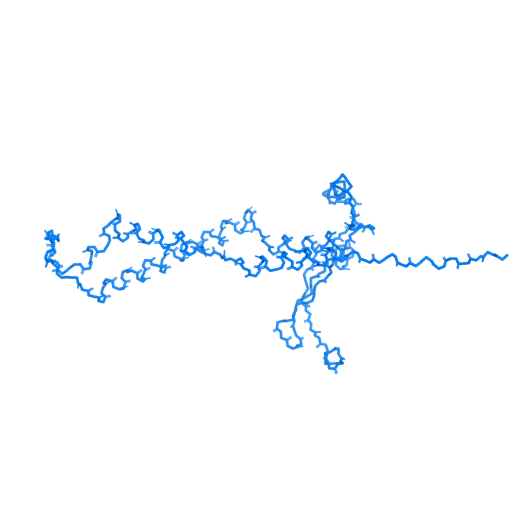512 O O . ASP A 1 184 ? -30.609 -18.276 5.954 1.00 83.00 184 ASP A O 1
ATOM 1516 N N . LYS A 1 185 ? -29.157 -17.213 7.307 1.00 60.94 185 LYS A N 1
ATOM 1517 C CA . LYS A 1 185 ? -30.118 -16.388 8.054 1.00 60.94 185 LYS A CA 1
ATOM 1518 C C . LYS A 1 185 ? -30.165 -14.986 7.463 1.00 60.94 185 LYS A C 1
ATOM 1520 O O . LYS A 1 185 ? -31.280 -14.427 7.442 1.00 60.94 185 LYS A O 1
#

Radius of gyration: 27.35 Å; Cα contacts (8 Å, |Δi|>4): 187; chains: 1; bounding box: 67×36×89 Å

InterPro domains:
  IPR019170 Meckelin [PF09773] (4-184)
  IPR019170 Meckelin [PTHR21274] (6-184)